Protein AF-0000000070390880 (afdb_homodimer)

Radius of gyration: 19.27 Å; Cα contacts (8 Å, |Δi|>4): 563; chains: 2; bounding box: 28×61×40 Å

Organism: Crassostrea virginica (NCBI:txid6565)

Solvent-accessible surface area (backbone atoms only — not comparable to full-atom values): 12686 Å² total; per-residue (Å²): 96,80,41,34,35,29,48,41,47,65,62,32,29,49,70,56,41,42,51,53,22,39,70,70,34,95,65,23,30,45,30,74,65,67,40,71,67,54,42,55,36,49,35,37,44,30,55,65,58,43,41,88,75,21,48,28,45,38,34,35,35,26,86,78,73,76,74,56,68,34,32,69,85,78,64,42,74,61,87,43,79,55,58,30,91,80,39,71,58,55,86,81,31,40,23,29,32,30,18,48,75,54,77,49,24,30,40,48,34,47,48,78,47,65,34,15,39,38,26,30,24,70,114,96,80,41,33,36,29,49,40,48,65,62,32,28,48,69,55,42,41,50,52,23,38,70,70,34,94,65,23,30,46,30,76,66,68,40,71,68,54,42,55,36,51,34,40,41,28,58,70,57,39,44,88,72,20,45,27,47,39,32,34,36,29,86,78,74,76,74,56,69,34,32,70,84,79,62,42,72,60,87,43,81,54,58,30,92,78,38,70,59,54,86,81,30,40,24,30,30,31,17,51,75,54,77,50,25,30,39,47,34,48,46,78,47,66,33,15,40,39,26,31,24,68,114

Nearest PDB structures (foldseek):
  1jzn-assembly2_A  TM=9.089E-01  e=4.021E-10  Crotalus atrox
  5f2q-assembly1_B  TM=8.791E-01  e=3.542E-10  Bothrops jararacussu
  2zib-assembly1_A  TM=9.249E-01  e=1.152E-08  Brachyopsis segaliensis
  5xtw-assembly4_D  TM=8.835E-01  e=5.059E-09  Homo sapiens
  5xtw-assembly6_F  TM=8.650E-01  e=6.117E-09  Homo sapiens

Secondary structure (DSSP, 8-state):
--EEEEEEEEEE-HHHHHHHHHHH-TTEEE----SHHHHHHHHHHHHHHS-SS-EEEEEEE-TTSSS--EETTT----S---BPTT----SS--EEEEEGGGTT-EEEE-TTS-EEEEEEEE-/--EEEEEEEEEE-HHHHHHHHHHH-TTEEE----SHHHHHHHHHHHHHHS-SS-EEEEEEE-TTSSS--EETTT----S---BPTT----SS--EEEEEGGGTT-EEEE-TTS-EEEEEEEE-

Foldseek 3Di:
DQKDKDWDLWWAFLVVQQVVQCVVDVQKGFAADQDPVSLVVQAVVQPPPNDPQSKEFHQWFDPPQPQDIARDRVRDPRPDAFADPCPPVDDQQTTWMFGVNRVSGIYGHHRRGIGITMMMGGD/DQKDKDWDLWWAFLVVQQVVQCVVDVQKGFAADQDPVSLVVQAVVQPVRNDPQSKEFHQWFDPPQPQDIARDPVRDPRPDAFAQPCPPVDDQQTTWMFGVNRVSGIYGHHRRGIGITMMMGGD

Sequence (246 aa):
MDHWYKVDPTPRTFADSRLLCSNQSPTSHVIEVQSQAENDWLMALTATHCGAPNEYWLNGFDTDDSGSFTWIDSQNLTTYINWFTAEPSFPAEQCVAASTGYSGLWNDIPCTEQRPVVCERNTMDHWYKVDPTPRTFADSRLLCSNQSPTSHVIEVQSQAENDWLMALTATHCGAPNEYWLNGFDTDDSGSFTWIDSQNLTTYINWFTAEPSFPAEQCVAASTGYSGLWNDIPCTEQRPVVCERNT

Structure (mmCIF, N/CA/C/O backbone):
data_AF-0000000070390880-model_v1
#
loop_
_entity.id
_entity.type
_entity.pdbx_description
1 polymer Lectin-like
#
loop_
_atom_site.group_PDB
_atom_site.id
_atom_site.type_symbol
_atom_site.label_atom_id
_atom_site.label_alt_id
_atom_site.label_comp_id
_atom_site.label_asym_id
_atom_site.label_entity_id
_atom_site.label_seq_id
_atom_site.pdbx_PDB_ins_code
_atom_site.Cartn_x
_atom_site.Cartn_y
_atom_site.Cartn_z
_atom_site.occupancy
_atom_site.B_iso_or_equiv
_atom_site.auth_seq_id
_atom_site.auth_comp_id
_atom_site.auth_asym_id
_atom_site.auth_atom_id
_atom_site.pdbx_PDB_model_num
ATOM 1 N N . MET A 1 1 ? -7.848 2.441 -5.621 1 62.75 1 MET A N 1
ATOM 2 C CA . MET A 1 1 ? -7.051 3.629 -5.324 1 62.75 1 MET A CA 1
ATOM 3 C C . MET A 1 1 ? -6.129 3.975 -6.484 1 62.75 1 MET A C 1
ATOM 5 O O . MET A 1 1 ? -5.523 3.086 -7.09 1 62.75 1 MET A O 1
ATOM 9 N N . ASP A 1 2 ? -6.211 5.172 -6.965 1 77.31 2 ASP A N 1
ATOM 10 C CA . ASP A 1 2 ? -5.566 5.578 -8.203 1 77.31 2 ASP A CA 1
ATOM 11 C C . ASP A 1 2 ? -4.152 6.094 -7.945 1 77.31 2 ASP A C 1
ATOM 13 O O . ASP A 1 2 ? -3.613 6.871 -8.734 1 77.31 2 ASP A O 1
ATOM 17 N N . HIS A 1 3 ? -3.559 5.711 -6.82 1 87.69 3 HIS A N 1
ATOM 18 C CA . HIS A 1 3 ? -2.221 6.199 -6.504 1 87.69 3 HIS A CA 1
ATOM 19 C C . HIS A 1 3 ? -1.264 5.047 -6.223 1 87.69 3 HIS A C 1
ATOM 21 O O . HIS A 1 3 ? -1.698 3.938 -5.902 1 87.69 3 HIS A O 1
ATOM 27 N N . TRP A 1 4 ? 0.031 5.301 -6.465 1 91.19 4 TRP A N 1
ATOM 28 C CA . TRP A 1 4 ? 1.106 4.461 -5.949 1 91.19 4 TRP A CA 1
ATOM 29 C C . TRP A 1 4 ? 1.54 4.922 -4.562 1 91.19 4 TRP A C 1
ATOM 31 O O . TRP A 1 4 ? 1.646 6.121 -4.305 1 91.19 4 TRP A O 1
ATOM 41 N N . TYR A 1 5 ? 1.876 3.938 -3.691 1 90.69 5 TYR A N 1
ATOM 42 C CA . TYR A 1 5 ? 2.309 4.246 -2.334 1 90.69 5 TYR A CA 1
ATOM 43 C C . TYR A 1 5 ? 3.607 3.521 -1.999 1 90.69 5 TYR A C 1
ATOM 45 O O . TYR A 1 5 ? 3.852 2.414 -2.482 1 90.69 5 TYR A O 1
ATOM 53 N N . LYS A 1 6 ? 4.414 4.148 -1.223 1 91.44 6 LYS A N 1
ATOM 54 C CA . LYS A 1 6 ? 5.648 3.578 -0.693 1 91.44 6 LYS A CA 1
ATOM 55 C C . LYS A 1 6 ? 5.812 3.9 0.79 1 91.44 6 LYS A C 1
ATOM 57 O O . LYS A 1 6 ? 5.66 5.051 1.201 1 91.44 6 LYS A O 1
ATOM 62 N N . VAL A 1 7 ? 6.035 2.805 1.566 1 89.56 7 VAL A N 1
ATOM 63 C CA . VAL A 1 7 ? 6.223 3 3 1 89.56 7 VAL A CA 1
ATOM 64 C C . VAL A 1 7 ? 7.711 3.119 3.314 1 89.56 7 VAL A C 1
ATOM 66 O O . VAL A 1 7 ? 8.516 2.307 2.854 1 89.56 7 VAL A O 1
ATOM 69 N N . ASP A 1 8 ? 8.094 4.152 3.98 1 91.06 8 ASP A N 1
ATOM 70 C CA . ASP A 1 8 ? 9.422 4.289 4.582 1 91.06 8 ASP A CA 1
ATOM 71 C C . ASP A 1 8 ? 9.336 4.277 6.105 1 91.06 8 ASP A C 1
ATOM 73 O O . ASP A 1 8 ? 8.922 5.266 6.719 1 91.06 8 ASP A O 1
ATOM 77 N N . PRO A 1 9 ? 9.734 3.154 6.688 1 88.88 9 PRO A N 1
ATOM 78 C CA . PRO A 1 9 ? 9.523 3.004 8.133 1 88.88 9 PRO A CA 1
ATOM 79 C C . PRO A 1 9 ? 10.555 3.762 8.961 1 88.88 9 PRO A C 1
ATOM 81 O O . PRO A 1 9 ? 10.43 3.842 10.188 1 88.88 9 PRO A O 1
ATOM 84 N N . THR A 1 10 ? 11.562 4.348 8.383 1 91.12 10 THR A N 1
ATOM 85 C CA . THR A 1 10 ? 12.609 5.059 9.109 1 91.12 10 THR A CA 1
ATOM 86 C C . THR A 1 10 ? 12.094 6.41 9.609 1 91.12 10 THR A C 1
ATOM 88 O O . THR A 1 10 ? 11.688 7.254 8.805 1 91.12 10 THR A O 1
ATOM 91 N N . PRO A 1 11 ? 12.109 6.621 10.898 1 93.44 11 PRO A N 1
ATOM 92 C CA . PRO A 1 11 ? 11.648 7.914 11.406 1 93.44 11 PRO A CA 1
ATOM 93 C C . PRO A 1 11 ? 12.531 9.078 10.961 1 93.44 11 PRO A C 1
ATOM 95 O O . PRO A 1 11 ? 13.766 8.977 11.023 1 93.44 11 PRO A O 1
ATOM 98 N N . ARG A 1 12 ? 11.891 10.172 10.43 1 96.06 12 ARG A N 1
ATOM 99 C CA . ARG A 1 12 ? 12.547 11.406 10 1 96.06 12 ARG A CA 1
ATOM 100 C C . ARG A 1 12 ? 11.703 12.625 10.352 1 96.06 12 ARG A C 1
ATOM 102 O O . ARG A 1 12 ? 10.531 12.492 10.719 1 96.06 12 ARG A O 1
ATOM 109 N N . THR A 1 13 ? 12.375 13.805 10.375 1 98.12 13 THR A N 1
ATOM 110 C CA . THR A 1 13 ? 11.617 15.039 10.523 1 98.12 13 THR A CA 1
ATOM 111 C C . THR A 1 13 ? 10.648 15.227 9.352 1 98.12 13 THR A C 1
ATOM 113 O O . THR A 1 13 ? 10.773 14.555 8.328 1 98.12 13 THR A O 1
ATOM 116 N N . PHE A 1 14 ? 9.711 16.125 9.57 1 97.81 14 PHE A N 1
ATOM 117 C CA . PHE A 1 14 ? 8.766 16.406 8.492 1 97.81 14 PHE A CA 1
ATOM 118 C C . PHE A 1 14 ? 9.492 16.875 7.242 1 97.81 14 PHE A C 1
ATOM 120 O O . PHE A 1 14 ? 9.234 16.391 6.145 1 97.81 14 PHE A O 1
ATOM 127 N N . ALA A 1 15 ? 10.398 17.859 7.418 1 97.75 15 ALA A N 1
ATOM 128 C CA . ALA A 1 15 ? 11.141 18.422 6.289 1 97.75 15 ALA A CA 1
ATOM 129 C C . ALA A 1 15 ? 11.93 17.328 5.57 1 97.75 15 ALA A C 1
ATOM 131 O O . ALA A 1 15 ? 11.93 17.266 4.336 1 97.75 15 ALA A O 1
ATOM 132 N N . ASP A 1 16 ? 12.578 16.453 6.293 1 98.31 16 ASP A N 1
ATOM 133 C CA . ASP A 1 16 ? 13.352 15.359 5.699 1 98.31 16 ASP A CA 1
ATOM 134 C C . ASP A 1 16 ? 12.438 14.367 4.992 1 98.31 16 ASP A C 1
ATOM 136 O O . ASP A 1 16 ? 12.82 13.789 3.971 1 98.31 16 ASP A O 1
ATOM 140 N N . SER A 1 17 ? 11.281 14.117 5.566 1 97.31 17 SER A N 1
ATOM 141 C CA . SER A 1 17 ? 10.328 13.203 4.945 1 97.31 17 SER A CA 1
ATOM 142 C C . SER A 1 17 ? 9.797 13.766 3.631 1 97.31 17 SER A C 1
ATOM 144 O O . SER A 1 17 ? 9.609 13.023 2.664 1 97.31 17 SER A O 1
ATOM 146 N N . ARG A 1 18 ? 9.57 15.094 3.643 1 97.31 18 ARG A N 1
ATOM 147 C CA . ARG A 1 18 ? 9.148 15.727 2.396 1 97.31 18 ARG A CA 1
ATOM 148 C C . ARG A 1 18 ? 10.219 15.57 1.318 1 97.31 18 ARG A C 1
ATOM 150 O O . ARG A 1 18 ? 9.906 15.266 0.166 1 97.31 18 ARG A O 1
ATOM 157 N N . LEU A 1 19 ? 11.414 15.781 1.711 1 97.38 19 LEU A N 1
ATOM 158 C CA . LEU A 1 19 ? 12.523 15.633 0.771 1 97.38 19 LEU A CA 1
ATOM 159 C C . LEU A 1 19 ? 12.648 14.188 0.298 1 97.38 19 LEU A C 1
ATOM 161 O O . LEU A 1 19 ? 12.852 13.938 -0.892 1 97.38 19 LEU A O 1
ATOM 165 N N . LEU A 1 20 ? 12.555 13.266 1.178 1 96.69 20 LEU A N 1
ATOM 166 C CA . LEU A 1 20 ? 12.641 11.852 0.841 1 96.69 20 LEU A CA 1
ATOM 167 C C . LEU A 1 20 ? 11.602 11.477 -0.209 1 96.69 20 LEU A C 1
ATOM 169 O O . LEU A 1 20 ? 11.93 10.852 -1.223 1 96.69 20 LEU A O 1
ATOM 173 N N . CYS A 1 21 ? 10.32 11.805 0.035 1 96.44 21 CYS A N 1
ATOM 174 C CA . CYS A 1 21 ? 9.258 11.445 -0.896 1 96.44 21 CYS A CA 1
ATOM 175 C C . CYS A 1 21 ? 9.461 12.125 -2.242 1 96.44 21 CYS A C 1
ATOM 177 O O . CYS A 1 21 ? 9.32 11.492 -3.291 1 96.44 21 CYS A O 1
ATOM 179 N N . SER A 1 22 ? 9.859 13.406 -2.203 1 95.19 22 SER A N 1
ATOM 180 C CA . SER 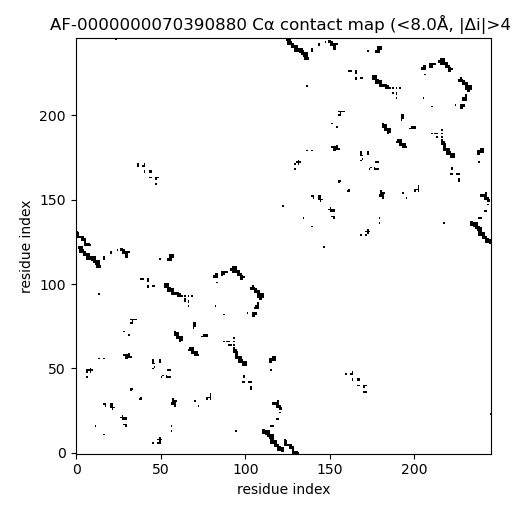A 1 22 ? 10.023 14.141 -3.451 1 95.19 22 SER A CA 1
ATOM 181 C C . SER A 1 22 ? 11.188 13.586 -4.266 1 95.19 22 SER A C 1
ATOM 183 O O . SER A 1 22 ? 11.211 13.711 -5.492 1 95.19 22 SER A O 1
ATOM 185 N N . ASN A 1 23 ? 12.172 12.953 -3.617 1 95 23 ASN A N 1
ATOM 186 C CA . ASN A 1 23 ? 13.344 12.391 -4.293 1 95 23 ASN A CA 1
ATOM 187 C C . ASN A 1 23 ? 13.023 11.055 -4.945 1 95 23 ASN A C 1
ATOM 189 O O . ASN A 1 23 ? 13.797 10.562 -5.77 1 95 23 ASN A O 1
ATOM 193 N N . GLN A 1 24 ? 11.93 10.43 -4.559 1 91.62 24 GLN A N 1
ATOM 194 C CA . GLN A 1 24 ? 11.57 9.141 -5.129 1 91.62 24 GLN A CA 1
ATOM 195 C C . GLN A 1 24 ? 11.039 9.297 -6.551 1 91.62 24 GLN A C 1
ATOM 197 O O . GLN A 1 24 ? 11.227 8.406 -7.387 1 91.62 24 GLN A O 1
ATOM 202 N N . SER A 1 25 ? 10.289 10.312 -6.836 1 86.75 25 SER A N 1
ATOM 203 C CA . SER A 1 25 ? 9.672 10.656 -8.109 1 86.75 25 SER A CA 1
ATOM 204 C C . SER A 1 25 ? 9.227 12.109 -8.141 1 86.75 25 SER A C 1
ATOM 206 O O . SER A 1 25 ? 8.812 12.656 -7.113 1 86.75 25 SER A O 1
ATOM 208 N N . PRO A 1 26 ? 9.289 12.742 -9.305 1 88.12 26 PRO A N 1
ATOM 209 C CA . PRO A 1 26 ? 8.883 14.148 -9.383 1 88.12 26 PRO A CA 1
ATOM 210 C C . PRO A 1 26 ? 7.434 14.367 -8.953 1 88.12 26 PRO A C 1
ATOM 212 O O . PRO A 1 26 ? 7.051 15.492 -8.617 1 88.12 26 PRO A O 1
ATOM 215 N N . THR A 1 27 ? 6.652 13.312 -8.953 1 90.75 27 THR A N 1
ATOM 216 C CA . THR A 1 27 ? 5.238 13.484 -8.633 1 90.75 27 THR A CA 1
ATOM 217 C C . THR A 1 27 ? 4.922 12.906 -7.254 1 90.75 27 THR A C 1
ATOM 219 O O . THR A 1 27 ? 3.752 12.812 -6.871 1 90.75 27 THR A O 1
ATOM 222 N N . SER A 1 28 ? 5.957 12.5 -6.594 1 94.75 28 SER A N 1
ATOM 223 C CA . SER A 1 28 ? 5.703 11.867 -5.305 1 94.75 28 SER A CA 1
ATOM 224 C C . SER A 1 28 ? 5.816 12.875 -4.164 1 94.75 28 SER A C 1
ATOM 226 O O . SER A 1 28 ? 6.625 13.797 -4.227 1 94.75 28 SER A O 1
ATOM 228 N N . HIS A 1 29 ? 5.043 12.742 -3.16 1 96.44 29 HIS A N 1
ATOM 229 C CA . HIS A 1 29 ? 5.008 13.578 -1.968 1 96.44 29 HIS A CA 1
ATOM 230 C C . HIS A 1 29 ? 4.5 12.797 -0.76 1 96.44 29 HIS A C 1
ATOM 232 O O . HIS A 1 29 ? 4.059 11.656 -0.894 1 96.44 29 HIS A O 1
ATOM 238 N N . VAL A 1 30 ? 4.676 13.391 0.397 1 96.56 30 VAL A N 1
ATOM 239 C CA . VAL A 1 30 ? 4.105 12.812 1.608 1 96.56 30 VAL A CA 1
ATOM 240 C C . VAL A 1 30 ? 2.598 12.656 1.447 1 96.56 30 VAL A C 1
ATOM 242 O O . VAL A 1 30 ? 1.929 13.539 0.907 1 96.56 30 VAL A O 1
ATOM 245 N N . ILE A 1 31 ? 2.031 11.609 1.961 1 93.81 31 ILE A N 1
ATOM 246 C CA . ILE A 1 31 ? 0.661 11.188 1.704 1 93.81 31 ILE A CA 1
ATOM 247 C C . ILE A 1 31 ? -0.314 12.211 2.277 1 93.81 31 ILE A C 1
ATOM 249 O O . ILE A 1 31 ? -0.067 12.781 3.344 1 93.81 31 ILE A O 1
ATOM 253 N N . GLU A 1 32 ? -1.366 12.43 1.562 1 92.94 32 GLU A N 1
ATOM 254 C CA . GLU A 1 32 ? -2.535 13.203 1.982 1 92.94 32 GLU A CA 1
ATOM 255 C C . GLU A 1 32 ? -3.77 12.312 2.092 1 92.94 32 GLU A C 1
ATOM 257 O O . GLU A 1 32 ? -3.98 11.43 1.259 1 92.94 32 GLU A O 1
ATOM 262 N N . VAL A 1 33 ? -4.496 12.523 3.133 1 90 33 VAL A N 1
ATOM 263 C CA . VAL A 1 33 ? -5.672 11.688 3.355 1 90 33 VAL A CA 1
ATOM 264 C C . VAL A 1 33 ? -6.938 12.469 2.994 1 90 33 VAL A C 1
ATOM 266 O O . VAL A 1 33 ? -7.219 13.516 3.582 1 90 33 VAL A O 1
ATOM 269 N N . GLN A 1 34 ? -7.715 11.844 2.027 1 86.06 34 GLN A N 1
ATOM 270 C CA . GLN A 1 34 ? -8.844 12.617 1.509 1 86.06 34 GLN A CA 1
ATOM 271 C C . GLN A 1 34 ? -10.156 11.883 1.734 1 86.06 34 GLN A C 1
ATOM 273 O O . GLN A 1 34 ? -11.211 12.344 1.297 1 86.06 34 GLN A O 1
ATOM 278 N N . SER A 1 35 ? -10.117 10.719 2.371 1 85.06 35 SER A N 1
ATOM 279 C CA . SER A 1 35 ? -11.336 9.961 2.635 1 85.06 35 SER A CA 1
ATOM 280 C C . SER A 1 35 ? -11.148 8.984 3.795 1 85.06 35 SER A C 1
ATOM 282 O O . SER A 1 35 ? -10.016 8.656 4.148 1 85.06 35 SER A O 1
ATOM 284 N N . GLN A 1 36 ? -12.281 8.562 4.344 1 86.31 36 GLN A N 1
ATOM 285 C CA . GLN A 1 36 ? -12.258 7.562 5.406 1 86.31 36 GLN A CA 1
ATOM 286 C C . GLN A 1 36 ? -11.648 6.254 4.91 1 86.31 36 GLN A C 1
ATOM 288 O O . GLN A 1 36 ? -10.906 5.594 5.641 1 86.31 36 GLN A O 1
ATOM 293 N N . ALA A 1 37 ? -11.977 5.902 3.744 1 79.5 37 ALA A N 1
ATOM 294 C CA . ALA A 1 37 ? -11.453 4.664 3.174 1 79.5 37 ALA A CA 1
ATOM 295 C C . ALA A 1 37 ? -9.93 4.711 3.086 1 79.5 37 ALA A C 1
ATOM 297 O O . ALA A 1 37 ? -9.25 3.742 3.439 1 79.5 37 ALA A O 1
ATOM 298 N N . GLU A 1 38 ? -9.406 5.797 2.602 1 82.88 38 GLU A N 1
ATOM 299 C CA . GLU A 1 38 ? -7.957 5.973 2.523 1 82.88 38 GLU A CA 1
ATOM 300 C C . GLU A 1 38 ? -7.324 5.945 3.912 1 82.88 38 GLU A C 1
ATOM 302 O O . GLU A 1 38 ? -6.266 5.344 4.102 1 82.88 38 GLU A O 1
ATOM 307 N N . ASN A 1 39 ? -7.961 6.617 4.828 1 87.19 39 ASN A N 1
ATOM 308 C CA . ASN A 1 39 ? -7.48 6.609 6.207 1 87.19 39 ASN A CA 1
ATOM 309 C C . ASN A 1 39 ? -7.383 5.191 6.758 1 87.19 39 ASN A C 1
ATOM 311 O O . ASN A 1 39 ? -6.367 4.816 7.344 1 87.19 39 ASN A O 1
ATOM 315 N N . ASP A 1 40 ? -8.414 4.453 6.613 1 80.25 40 ASP A N 1
ATOM 316 C CA . ASP A 1 40 ? -8.453 3.078 7.102 1 80.25 40 ASP A CA 1
ATOM 317 C C . ASP A 1 40 ? -7.352 2.238 6.453 1 80.25 40 ASP A C 1
ATOM 319 O O . ASP A 1 40 ? -6.711 1.423 7.121 1 80.25 40 ASP A O 1
ATOM 323 N N . TRP A 1 41 ? -7.188 2.486 5.27 1 78.56 41 TRP A N 1
ATOM 324 C CA . TRP A 1 41 ? -6.148 1.769 4.535 1 78.56 41 TRP A CA 1
ATOM 325 C C . TRP A 1 41 ? -4.766 2.113 5.074 1 78.56 41 TRP A C 1
ATOM 327 O O . TRP A 1 41 ? -3.938 1.226 5.297 1 78.56 41 TRP A O 1
ATOM 337 N N . LEU A 1 42 ? -4.496 3.334 5.266 1 83.75 42 LEU A N 1
ATOM 338 C CA . LEU A 1 42 ? -3.213 3.799 5.785 1 83.75 42 LEU A CA 1
ATOM 339 C C . LEU A 1 42 ? -2.947 3.219 7.172 1 83.75 42 LEU A C 1
ATOM 341 O O . LEU A 1 42 ? -1.813 2.854 7.488 1 83.75 42 LEU A O 1
ATOM 345 N N . MET A 1 43 ? -3.941 3.131 7.941 1 82.88 43 MET A N 1
ATOM 346 C CA . MET A 1 43 ? -3.773 2.551 9.273 1 82.88 43 MET A CA 1
ATOM 347 C C . MET A 1 43 ? -3.328 1.095 9.18 1 82.88 43 MET A C 1
ATOM 349 O O . MET A 1 43 ? -2.445 0.664 9.922 1 82.88 43 MET A O 1
ATOM 353 N N . ALA A 1 44 ? -3.943 0.419 8.336 1 76.56 44 ALA A N 1
ATOM 354 C CA . ALA A 1 44 ? -3.566 -0.981 8.164 1 76.56 44 ALA A CA 1
ATOM 355 C C . ALA A 1 44 ? -2.135 -1.102 7.648 1 76.56 44 ALA A C 1
ATOM 357 O O . ALA A 1 44 ? -1.359 -1.925 8.141 1 76.56 44 ALA A O 1
ATOM 358 N N . LEU A 1 45 ? -1.833 -0.322 6.707 1 77.88 45 LEU A N 1
ATOM 359 C CA . LEU A 1 45 ? -0.507 -0.319 6.098 1 77.88 45 LEU A CA 1
ATOM 360 C C . LEU A 1 45 ? 0.565 0.006 7.133 1 77.88 45 LEU A C 1
ATOM 362 O O . LEU A 1 45 ? 1.576 -0.694 7.227 1 77.88 45 LEU A O 1
ATOM 366 N N . THR A 1 46 ? 0.364 0.999 7.926 1 79.81 46 THR A N 1
ATOM 367 C CA . THR A 1 46 ? 1.39 1.504 8.828 1 79.81 46 THR A CA 1
ATOM 368 C C . THR A 1 46 ? 1.455 0.658 10.102 1 79.81 46 THR A C 1
ATOM 370 O O . THR A 1 46 ? 2.479 0.635 10.781 1 79.81 46 THR A O 1
ATOM 373 N N . ALA A 1 47 ? 0.388 0.021 10.492 1 75.06 47 ALA A N 1
ATOM 374 C CA . ALA A 1 47 ? 0.383 -0.866 11.656 1 75.06 47 ALA A CA 1
ATOM 375 C C . ALA A 1 47 ? 1.4 -1.991 11.492 1 75.06 47 ALA A C 1
ATOM 377 O O . ALA A 1 47 ? 2.014 -2.43 12.461 1 75.06 47 ALA A O 1
ATOM 378 N N . THR A 1 48 ? 1.616 -2.391 10.352 1 68.56 48 THR A N 1
ATOM 379 C CA . THR A 1 48 ? 2.451 -3.559 10.094 1 68.56 48 THR A CA 1
ATOM 380 C C . THR A 1 48 ? 3.877 -3.139 9.742 1 68.56 48 THR A C 1
ATOM 382 O O . THR A 1 48 ? 4.836 -3.842 10.07 1 68.56 48 THR A O 1
ATOM 385 N N . HIS A 1 49 ? 3.992 -1.96 9.164 1 65.81 49 HIS A N 1
ATOM 386 C CA . HIS A 1 49 ? 5.285 -1.675 8.555 1 65.81 49 HIS A CA 1
ATOM 387 C C . HIS A 1 49 ? 6.031 -0.587 9.32 1 65.81 49 HIS A C 1
ATOM 389 O O . HIS A 1 49 ? 7.238 -0.415 9.148 1 65.81 49 HIS A O 1
ATOM 395 N N . CYS A 1 50 ? 5.355 0.218 10.047 1 64.81 50 CYS A N 1
ATOM 396 C CA . CYS A 1 50 ? 6.035 1.314 10.734 1 64.81 50 CYS A CA 1
ATOM 397 C C . CYS A 1 50 ? 6.199 1.012 12.219 1 64.81 50 CYS A C 1
ATOM 399 O O . CYS A 1 50 ? 6.766 1.815 12.961 1 64.81 50 CYS A O 1
ATOM 401 N N . GLY A 1 51 ? 5.984 -0.253 12.633 1 61.41 51 GLY A N 1
ATOM 402 C CA . GLY A 1 51 ? 6.172 -0.583 14.031 1 61.41 51 GLY A CA 1
ATOM 403 C C . GLY A 1 51 ? 5.223 0.158 14.953 1 61.41 51 GLY A C 1
ATOM 404 O O . GLY A 1 51 ? 4.418 0.974 14.5 1 61.41 51 GLY A O 1
ATOM 405 N N . ALA A 1 52 ? 4.957 -0.179 16.297 1 57.84 52 ALA A N 1
ATOM 406 C CA . ALA A 1 52 ? 4.242 0.496 17.375 1 57.84 52 ALA A CA 1
ATOM 407 C C . ALA A 1 52 ? 4.965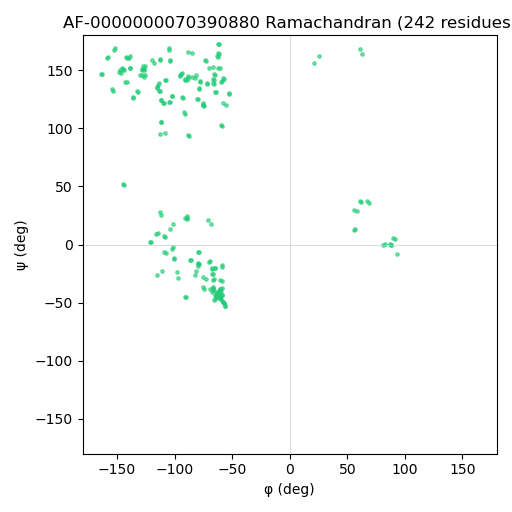 1.771 17.812 1 57.84 52 ALA A C 1
ATOM 409 O O . ALA A 1 52 ? 6.195 1.8 17.875 1 57.84 52 ALA A O 1
ATOM 410 N N . PRO A 1 53 ? 4.203 3.133 18.516 1 58.72 53 PRO A N 1
ATOM 411 C CA . PRO A 1 53 ? 2.75 3.318 18.438 1 58.72 53 PRO A CA 1
ATOM 412 C C . PRO A 1 53 ? 2.277 3.68 17.031 1 58.72 53 PRO A C 1
ATOM 414 O O . PRO A 1 53 ? 1.18 4.219 16.875 1 58.72 53 PRO A O 1
ATOM 417 N N . ASN A 1 54 ? 2.898 3.469 15.867 1 73.12 54 ASN A N 1
ATOM 418 C CA . ASN A 1 54 ? 2.592 3.387 14.445 1 73.12 54 ASN A CA 1
ATOM 419 C C . ASN A 1 54 ? 2.156 4.738 13.891 1 73.12 54 ASN A C 1
ATOM 421 O O . ASN A 1 54 ? 1.14 4.832 13.195 1 73.12 54 ASN A O 1
ATOM 425 N N . GLU A 1 55 ? 2.838 5.824 14.422 1 88.38 55 GLU A N 1
ATOM 426 C CA . GLU A 1 55 ? 2.58 7.176 13.93 1 88.38 55 GLU A CA 1
ATOM 427 C C . GLU A 1 55 ? 3.35 7.445 12.641 1 88.38 55 GLU A C 1
ATOM 429 O O . GLU A 1 55 ? 4.461 6.941 12.453 1 88.38 55 GLU A O 1
ATOM 434 N N . TYR A 1 56 ? 2.688 8.242 11.789 1 93.62 56 TYR A N 1
ATOM 435 C CA . TYR A 1 56 ? 3.312 8.602 10.523 1 93.62 56 TYR A CA 1
ATOM 436 C C . TYR A 1 56 ? 2.906 10 10.086 1 93.62 56 TYR A C 1
ATOM 438 O O . TYR A 1 56 ? 1.824 10.477 10.438 1 93.62 56 TYR A O 1
ATOM 446 N N . TRP A 1 57 ? 3.801 10.617 9.391 1 96 57 TRP A N 1
ATOM 447 C CA . TRP A 1 57 ? 3.543 11.961 8.898 1 96 57 TRP A CA 1
ATOM 448 C C . TRP A 1 57 ? 2.418 11.969 7.871 1 96 57 TRP A C 1
ATOM 450 O O . TRP A 1 57 ? 2.336 11.07 7.027 1 96 57 TRP A O 1
ATOM 460 N N 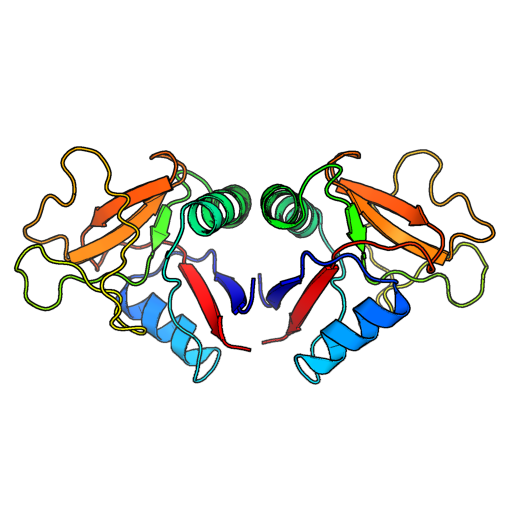. LEU A 1 58 ? 1.594 12.906 7.953 1 95.5 58 LEU A N 1
ATOM 461 C CA . LEU A 1 58 ? 0.751 13.328 6.84 1 95.5 58 LEU A CA 1
ATOM 462 C C . LEU A 1 58 ? 1.254 14.633 6.242 1 95.5 58 LEU A C 1
ATOM 464 O O . LEU A 1 58 ? 2.023 15.359 6.879 1 95.5 58 LEU A O 1
ATOM 468 N N . ASN A 1 59 ? 0.732 14.984 5.125 1 96.19 59 ASN A N 1
ATOM 469 C CA . ASN A 1 59 ? 1.279 16.109 4.387 1 96.19 59 ASN A CA 1
ATOM 470 C C . ASN A 1 59 ? 0.589 17.422 4.777 1 96.19 59 ASN A C 1
ATOM 472 O O . ASN A 1 59 ? 0.531 18.359 3.98 1 96.19 59 ASN A O 1
ATOM 476 N N . GLY A 1 60 ? 0.018 17.484 5.891 1 93.38 60 GLY A N 1
ATOM 477 C CA . GLY A 1 60 ? -0.61 18.703 6.383 1 93.38 60 GLY A CA 1
ATOM 478 C C . GLY A 1 60 ? 0.359 19.641 7.086 1 93.38 60 GLY A C 1
ATOM 479 O O . GLY A 1 60 ? 1.243 19.188 7.816 1 93.38 60 GLY A O 1
ATOM 480 N N . PHE A 1 61 ? 0.103 20.906 6.875 1 92.75 61 PHE A N 1
ATOM 481 C CA . PHE A 1 61 ? 1.019 21.906 7.41 1 92.75 61 PHE A CA 1
ATOM 482 C C . PHE A 1 61 ? 0.297 23.234 7.652 1 92.75 61 PHE A C 1
ATOM 484 O O . PHE A 1 61 ? -0.505 23.672 6.824 1 92.75 61 PHE A O 1
ATOM 491 N N . ASP A 1 62 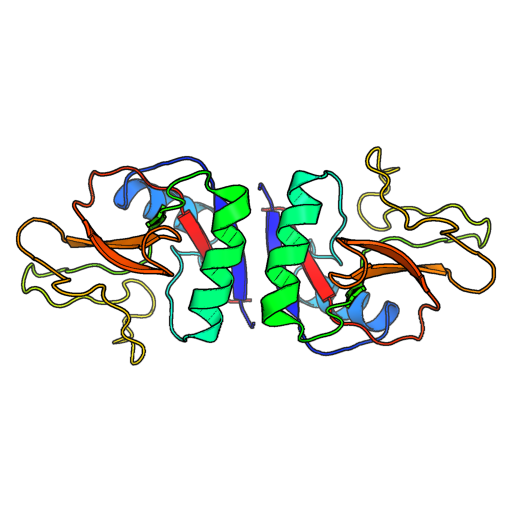? 0.52 23.766 8.797 1 90.75 62 ASP A N 1
ATOM 492 C CA . ASP A 1 62 ? 0.041 25.109 9.117 1 90.75 62 ASP A CA 1
ATOM 493 C C . ASP A 1 62 ? 1.058 26.172 8.695 1 90.75 62 ASP A C 1
ATOM 495 O O . ASP A 1 62 ? 1.922 26.562 9.484 1 90.75 62 ASP A O 1
ATOM 499 N N . THR A 1 63 ? 0.924 26.703 7.52 1 84.19 63 THR A N 1
ATOM 500 C CA . THR A 1 63 ? 1.943 27.516 6.855 1 84.19 63 THR A CA 1
ATOM 501 C C . THR A 1 63 ? 2.061 28.891 7.508 1 84.19 63 THR A C 1
ATOM 503 O O . THR A 1 63 ? 3.141 29.469 7.535 1 84.19 63 THR A O 1
ATOM 506 N N . ASP A 1 64 ? 1.027 29.359 8.031 1 85.5 64 ASP A N 1
ATOM 507 C CA . ASP A 1 64 ? 1.038 30.734 8.508 1 85.5 64 ASP A CA 1
ATOM 508 C C . ASP A 1 64 ? 0.878 30.797 10.031 1 85.5 64 ASP A C 1
ATOM 510 O O . ASP A 1 64 ? 0.589 31.844 10.594 1 85.5 64 ASP A O 1
ATOM 514 N N . ASP A 1 65 ? 0.956 29.703 10.633 1 85.56 65 ASP A N 1
ATOM 515 C CA . ASP A 1 65 ? 0.874 29.594 12.086 1 85.56 65 ASP A CA 1
ATOM 516 C C . ASP A 1 65 ? -0.466 30.109 12.602 1 85.56 65 ASP A C 1
ATOM 518 O O . ASP A 1 65 ? -0.524 30.75 13.648 1 85.56 65 ASP A O 1
ATOM 522 N N . SER A 1 66 ? -1.554 29.891 11.914 1 86.19 66 SER A N 1
ATOM 523 C CA . SER A 1 66 ? -2.877 30.375 12.281 1 86.19 66 SER A CA 1
ATOM 524 C C . SER A 1 66 ? -3.711 29.281 12.945 1 86.19 66 SER A C 1
ATOM 526 O O . SER A 1 66 ? -4.766 29.562 13.516 1 86.19 66 SER A O 1
ATOM 528 N N . GLY A 1 67 ? -3.258 28.094 12.867 1 84.94 67 GLY A N 1
ATOM 529 C CA . GLY A 1 67 ? -4.062 26.953 13.305 1 84.94 67 GLY A CA 1
ATOM 530 C C . GLY A 1 67 ? -4.895 26.359 12.188 1 84.94 67 GLY A C 1
ATOM 531 O O . GLY A 1 67 ? -5.625 25.391 12.398 1 84.94 67 GLY A O 1
ATOM 532 N N . SER A 1 68 ? -4.695 26.875 11.016 1 86.56 68 SER A N 1
ATOM 533 C CA . SER A 1 68 ? -5.34 26.312 9.836 1 86.56 68 SER A CA 1
ATOM 534 C C . SER A 1 68 ? -4.363 25.469 9.023 1 86.56 68 SER A C 1
ATOM 536 O O . SER A 1 68 ? -3.266 25.922 8.695 1 86.56 68 SER A O 1
ATOM 538 N N . PHE A 1 69 ? -4.781 24.297 8.758 1 90.06 69 PHE A N 1
ATOM 539 C CA . PHE A 1 69 ? -3.895 23.344 8.109 1 90.06 69 PHE A CA 1
ATOM 540 C C . PHE A 1 69 ? -4.312 23.109 6.656 1 90.06 69 PHE A C 1
ATOM 542 O O . PHE A 1 69 ? -5.504 23.062 6.348 1 90.06 69 PHE A O 1
ATOM 549 N N . THR A 1 70 ? -3.273 22.984 5.828 1 88.5 70 THR A N 1
ATOM 550 C CA . THR A 1 70 ? -3.49 22.688 4.418 1 88.5 70 THR A CA 1
ATOM 551 C C . THR A 1 70 ? -2.646 21.5 3.98 1 88.5 70 THR A C 1
ATOM 553 O O . THR A 1 70 ? -1.593 21.234 4.559 1 88.5 70 THR A O 1
ATOM 556 N N . TRP A 1 71 ? -3.236 20.797 2.947 1 91.94 71 TRP A N 1
ATOM 557 C CA . TRP A 1 71 ? -2.41 19.828 2.232 1 91.94 71 TRP A CA 1
ATOM 558 C C . TRP A 1 71 ? -1.446 20.531 1.284 1 91.94 71 TRP A C 1
ATOM 560 O O . TRP A 1 71 ? -1.873 21.188 0.338 1 91.94 71 TRP A O 1
ATOM 570 N N . ILE A 1 72 ? -0.182 20.312 1.504 1 87.94 72 ILE A N 1
ATOM 571 C CA . ILE A 1 72 ? 0.841 21.156 0.897 1 87.94 72 ILE A CA 1
ATOM 572 C C . ILE A 1 72 ? 0.887 20.906 -0.609 1 87.94 72 ILE A C 1
ATOM 574 O O . ILE A 1 72 ? 1.067 21.844 -1.393 1 87.94 72 ILE A O 1
ATOM 578 N N . ASP A 1 73 ? 0.737 19.734 -1.069 1 84.69 73 ASP A N 1
ATOM 579 C CA . ASP A 1 73 ? 0.988 19.438 -2.479 1 84.69 73 ASP A CA 1
ATOM 580 C C . ASP A 1 73 ? -0.287 19.594 -3.305 1 84.69 73 ASP A C 1
ATOM 582 O O . ASP A 1 73 ? -0.268 20.188 -4.383 1 84.69 73 ASP A O 1
ATOM 586 N N . SER A 1 74 ? -1.353 19.062 -2.793 1 81.56 74 SER A N 1
ATOM 587 C CA . SER A 1 74 ? -2.594 19.188 -3.547 1 81.56 74 SER A CA 1
ATOM 588 C C . SER A 1 74 ? -3.215 20.562 -3.352 1 81.56 74 SER A C 1
ATOM 590 O O . SER A 1 74 ? -4.031 21.016 -4.164 1 81.56 74 SER A O 1
ATOM 592 N N . GLN A 1 75 ? -2.818 21.281 -2.373 1 75.94 75 GLN A N 1
ATOM 593 C CA . GLN A 1 75 ? -3.367 22.578 -1.981 1 75.94 75 GLN A CA 1
ATOM 594 C C . GLN A 1 75 ? -4.871 22.484 -1.738 1 75.94 75 GLN A C 1
ATOM 596 O O . GLN A 1 75 ? -5.574 23.5 -1.795 1 75.94 75 GLN A O 1
ATOM 601 N N . ASN A 1 76 ? -5.344 21.219 -1.657 1 66.12 76 ASN A N 1
ATOM 602 C CA . ASN A 1 76 ? -6.77 21.047 -1.401 1 66.12 76 ASN A CA 1
ATOM 603 C C . ASN A 1 76 ? -7.102 21.219 0.078 1 66.12 76 ASN A C 1
ATOM 605 O O . ASN A 1 76 ? -6.32 20.812 0.944 1 66.12 76 ASN A O 1
ATOM 609 N N . LEU A 1 77 ? -8.047 22.141 0.365 1 61.06 77 LEU A N 1
ATOM 610 C CA . LEU A 1 77 ? -8.672 22.062 1.678 1 61.06 77 LEU A CA 1
ATOM 611 C C . LEU A 1 77 ? -9.367 20.719 1.859 1 61.06 77 LEU A C 1
ATOM 613 O O . LEU A 1 77 ? -10.102 20.266 0.972 1 61.06 77 LEU A O 1
ATOM 617 N N . THR A 1 78 ? -8.781 19.859 2.574 1 63.31 78 THR A N 1
ATOM 618 C CA . THR A 1 78 ? -9.414 18.547 2.645 1 63.31 78 THR A CA 1
ATOM 619 C C . THR A 1 78 ? -10.836 18.656 3.178 1 63.31 78 THR A C 1
ATOM 621 O O . THR A 1 78 ? -11.109 19.484 4.062 1 63.31 78 THR A O 1
ATOM 624 N N . THR A 1 79 ? -11.773 18.172 2.342 1 73.62 79 THR A N 1
ATOM 625 C CA . THR A 1 79 ? -13.141 18.016 2.84 1 73.62 79 THR A CA 1
ATOM 626 C C . THR A 1 79 ? -13.203 16.922 3.891 1 73.62 79 THR A C 1
ATOM 628 O O . THR A 1 79 ? -14.172 16.828 4.652 1 73.62 79 THR A O 1
ATOM 631 N N . TYR A 1 80 ? -12.312 16.094 3.895 1 85.62 80 TYR A N 1
ATOM 632 C CA . TYR A 1 80 ? -12.211 15.078 4.934 1 85.62 80 TYR A CA 1
ATOM 633 C C . TYR A 1 80 ? -11.344 15.562 6.09 1 85.62 80 TYR A C 1
ATOM 635 O O . TYR A 1 80 ? -10.164 15.867 5.91 1 85.62 80 TYR A O 1
ATOM 643 N N . ILE A 1 81 ? -12 15.766 7.234 1 88.19 81 ILE A N 1
ATOM 644 C CA . ILE A 1 81 ? -11.305 16.219 8.438 1 88.19 81 ILE A CA 1
ATOM 645 C C . ILE A 1 81 ? -11.375 15.125 9.508 1 88.19 81 ILE A C 1
ATOM 647 O O . ILE A 1 81 ? -12.445 14.562 9.766 1 88.19 81 ILE A O 1
ATOM 651 N N . ASN A 1 82 ? -10.219 14.82 10.195 1 93.56 82 ASN A N 1
ATOM 652 C CA . ASN A 1 82 ? -10.148 13.68 11.102 1 93.56 82 ASN A CA 1
ATOM 653 C C . ASN A 1 82 ? -9.273 13.984 12.32 1 93.56 82 ASN A C 1
ATOM 655 O O . ASN A 1 82 ? -8.414 13.188 12.688 1 93.56 82 ASN A O 1
ATOM 659 N N . TRP A 1 83 ? -9.539 15.031 12.922 1 93.19 83 TRP A N 1
ATOM 660 C CA . TRP A 1 83 ? -8.734 15.453 14.07 1 93.19 83 TRP A CA 1
ATOM 661 C C . TRP A 1 83 ? -9.117 14.672 15.32 1 93.19 83 TRP A C 1
ATOM 663 O O . TRP A 1 83 ? -10.297 14.398 15.555 1 93.19 83 TRP A O 1
ATOM 673 N N . PHE A 1 84 ? -8.117 14.305 16.094 1 92.81 84 PHE A N 1
ATOM 674 C CA . PHE A 1 84 ? -8.367 13.828 17.453 1 92.81 84 PHE A CA 1
ATOM 675 C C . PHE A 1 84 ? -9.039 14.906 18.281 1 92.81 84 PHE A C 1
ATOM 677 O O . PHE A 1 84 ? -8.859 16.109 18.031 1 92.81 84 PHE A O 1
ATOM 684 N N . THR A 1 85 ? -9.805 14.422 19.266 1 90.69 85 THR A N 1
ATOM 685 C CA . THR A 1 85 ? -10.484 15.367 20.141 1 90.69 85 THR A CA 1
ATOM 686 C C . THR A 1 85 ? -9.492 16.375 20.719 1 90.69 85 THR A C 1
ATOM 688 O O . THR A 1 85 ? -8.422 15.992 21.188 1 90.69 85 THR A O 1
ATOM 691 N N . ALA A 1 86 ? -9.742 17.672 20.656 1 90.56 86 ALA A N 1
ATOM 692 C CA . ALA A 1 86 ? -8.977 18.781 21.219 1 90.56 86 ALA A CA 1
ATOM 693 C C . ALA A 1 86 ? -7.812 19.156 20.297 1 90.56 86 ALA A C 1
ATOM 695 O O . ALA A 1 86 ? -6.984 20 20.656 1 90.56 86 ALA A O 1
ATOM 696 N N . GLU A 1 87 ? -7.746 18.422 19.203 1 91.56 87 GLU A N 1
ATOM 697 C CA . GLU A 1 87 ? -6.742 18.781 18.219 1 91.56 87 GLU A CA 1
ATOM 698 C C . GLU A 1 87 ? -7.371 19.5 17.016 1 91.56 87 GLU A C 1
ATOM 700 O O . GLU A 1 87 ? -8.555 19.297 16.719 1 91.56 87 GLU A O 1
ATOM 705 N N . PRO A 1 88 ? -6.684 20.234 16.266 1 90.31 88 PRO A N 1
ATOM 706 C CA . PRO A 1 88 ? -5.305 20.656 16.516 1 90.31 88 PRO A CA 1
ATOM 707 C C . PRO A 1 88 ? -5.172 21.547 17.75 1 90.31 88 PRO A C 1
ATOM 709 O O . PRO A 1 88 ? -6.098 22.281 18.078 1 90.31 88 PRO A O 1
ATOM 712 N N . SER A 1 89 ? -4.102 21.516 18.547 1 89.62 89 SER A N 1
ATOM 713 C CA . SER A 1 89 ? -3.926 22.25 19.797 1 89.62 89 SER A CA 1
ATOM 714 C C . SER A 1 89 ? -3.045 23.469 19.594 1 89.62 89 SER A C 1
ATOM 716 O O . SER A 1 89 ? -2.93 24.312 20.484 1 89.62 89 SER A O 1
ATOM 718 N N . PHE A 1 90 ? -2.57 23.688 18.484 1 77.25 90 PHE A N 1
ATOM 719 C CA . PHE A 1 90 ? -1.824 24.922 18.25 1 77.25 90 PHE A CA 1
ATOM 720 C C . PHE A 1 90 ? -1.321 25.5 19.562 1 77.25 90 PHE A C 1
ATOM 722 O O . PHE A 1 90 ? -1.877 25.219 20.625 1 77.25 90 PHE A O 1
ATOM 729 N N . PRO A 1 91 ? -0.102 26.469 19.828 1 80.88 91 PRO A N 1
ATOM 730 C CA . PRO A 1 91 ? 0.921 26.906 18.875 1 80.88 91 PRO A CA 1
ATOM 731 C C . PRO A 1 91 ? 2.119 25.969 18.812 1 80.88 91 PRO A C 1
ATOM 733 O O . PRO A 1 91 ? 2.236 25.062 19.656 1 80.88 91 PRO A O 1
ATOM 736 N N . ALA A 1 92 ? 2.92 25.969 18 1 84.25 92 ALA A N 1
ATOM 737 C CA . ALA A 1 92 ? 4.234 25.344 17.891 1 84.25 92 ALA A CA 1
ATOM 738 C C . ALA A 1 92 ? 4.121 23.938 17.297 1 84.25 92 ALA A C 1
ATOM 740 O O . ALA A 1 92 ? 5.117 23.219 17.203 1 84.25 92 ALA A O 1
ATOM 741 N N . GLU A 1 93 ? 2.889 23.469 16.969 1 92.81 93 GLU A N 1
ATOM 742 C CA . GLU A 1 93 ? 2.645 22.188 16.297 1 92.81 93 GLU A CA 1
ATOM 743 C C . GLU A 1 93 ? 2.086 22.422 14.891 1 92.81 93 GLU A C 1
ATOM 745 O O . GLU A 1 93 ? 0.875 22.562 14.711 1 92.81 93 GLU A O 1
ATOM 750 N N . GLN A 1 94 ? 2.939 22.422 13.961 1 94.62 94 GLN A N 1
ATOM 751 C CA . GLN A 1 94 ? 2.562 22.906 12.633 1 94.62 94 GLN A CA 1
ATOM 752 C C . GLN A 1 94 ? 2.441 21.734 11.648 1 94.62 94 GLN A C 1
ATOM 754 O O . GLN A 1 94 ? 2.08 21.938 10.484 1 94.62 94 GLN A O 1
ATOM 759 N N . CYS A 1 95 ? 2.824 20.594 12.078 1 96.38 95 CYS A N 1
ATOM 760 C CA . CYS A 1 95 ? 2.76 19.438 11.195 1 96.38 95 CYS A CA 1
ATOM 761 C C . CYS A 1 95 ? 1.711 18.438 11.68 1 96.38 95 CYS A C 1
ATOM 763 O O . CYS A 1 95 ? 1.301 18.484 12.844 1 96.38 95 CYS A O 1
ATOM 765 N N . VAL A 1 96 ? 1.271 17.578 10.75 1 95.06 96 VAL A N 1
ATOM 766 C CA . VAL A 1 96 ? 0.189 16.656 11.055 1 95.06 96 VAL A CA 1
ATOM 767 C C . VAL A 1 96 ? 0.716 15.219 11.031 1 95.06 96 VAL A C 1
ATOM 769 O O . VAL A 1 96 ? 1.468 14.844 10.133 1 95.06 96 VAL A O 1
ATOM 772 N N . ALA A 1 97 ? 0.393 14.5 12.023 1 94.75 97 ALA A N 1
ATOM 773 C CA . ALA A 1 97 ? 0.659 13.062 12.07 1 94.75 97 ALA A CA 1
ATOM 774 C C . ALA A 1 97 ? -0.614 12.281 12.383 1 94.75 97 ALA A C 1
ATOM 776 O O . ALA A 1 97 ? -1.549 12.812 12.984 1 94.75 97 ALA A O 1
ATOM 777 N N . ALA A 1 98 ? -0.657 11.062 11.883 1 92.5 98 ALA A N 1
ATOM 778 C CA . ALA A 1 98 ? -1.706 10.117 12.242 1 92.5 98 ALA A CA 1
ATOM 779 C C . ALA A 1 98 ? -1.116 8.867 12.906 1 92.5 98 ALA A C 1
ATOM 781 O O . ALA A 1 98 ? 0.089 8.625 12.812 1 92.5 98 ALA A O 1
ATOM 782 N N . SER A 1 99 ? -1.962 8.172 13.656 1 82.88 99 SER A N 1
ATOM 783 C CA . SER A 1 99 ? -1.47 6.984 14.344 1 82.88 99 SER A CA 1
ATOM 784 C C . SER A 1 99 ? -2.564 5.93 14.477 1 82.88 99 SER A C 1
ATOM 786 O O . SER A 1 99 ? -3.738 6.266 14.648 1 82.88 99 SER A O 1
ATOM 788 N N . THR A 1 100 ? -2.061 4.738 14.445 1 76.31 100 THR A N 1
ATOM 789 C CA . THR A 1 100 ? -2.965 3.648 14.789 1 76.31 100 THR A CA 1
ATOM 790 C C . THR A 1 100 ? -3.367 3.725 16.266 1 76.31 100 THR A C 1
ATOM 792 O O . THR A 1 100 ? -4.48 3.336 16.625 1 76.31 100 THR A O 1
ATOM 795 N N . GLY A 1 101 ? -2.475 4.246 17.062 1 75 101 GLY A N 1
ATOM 796 C CA . GLY A 1 101 ? -2.744 4.391 18.484 1 75 101 GLY A CA 1
ATOM 797 C C . GLY A 1 101 ? -3.875 5.355 18.781 1 75 101 GLY A C 1
ATOM 798 O O . GLY A 1 101 ? -4.488 5.297 19.859 1 75 101 GLY A O 1
ATOM 799 N N . TYR A 1 102 ? -4.191 6.199 17.906 1 81.12 102 TYR A N 1
ATOM 800 C CA . TYR A 1 102 ? -5.293 7.148 18.016 1 81.12 102 TYR A CA 1
ATOM 801 C C . TYR A 1 102 ? -6.395 6.84 17.016 1 81.12 102 TYR A C 1
ATOM 803 O O . TYR A 1 102 ? -7.059 7.746 16.516 1 81.12 102 TYR A O 1
ATOM 811 N N . SER A 1 103 ? -6.496 5.531 16.656 1 82.88 103 SER A N 1
ATOM 812 C CA . SER A 1 103 ? -7.523 5.043 15.734 1 82.88 103 SER A CA 1
ATOM 813 C C . SER A 1 103 ? -7.48 5.785 14.406 1 82.88 103 SER A C 1
ATOM 815 O O . SER A 1 103 ? -8.523 6.094 13.828 1 82.88 103 SER A O 1
ATOM 817 N N . GLY A 1 104 ? -6.328 6.234 14.039 1 88.81 104 GLY A N 1
ATOM 818 C CA . GLY A 1 104 ? -6.148 6.879 12.742 1 88.81 104 GLY A CA 1
ATOM 819 C C . GLY A 1 104 ? -6.441 8.367 12.773 1 88.81 104 GLY A C 1
ATOM 820 O O . GLY A 1 104 ? -6.348 9.047 11.75 1 88.81 104 GLY A O 1
ATOM 821 N N . LEU A 1 105 ? -6.809 8.938 13.922 1 93.12 105 LEU A N 1
ATOM 822 C CA . LEU A 1 105 ? -7.09 10.367 14.055 1 93.12 105 LEU A CA 1
ATOM 823 C C . LEU A 1 105 ? -5.801 11.18 14 1 93.12 105 LEU A C 1
ATOM 825 O O . LEU A 1 105 ? -4.715 10.641 14.234 1 93.12 105 LEU A O 1
ATOM 829 N N . TRP A 1 106 ? -6.02 12.438 13.641 1 94 106 TRP A N 1
ATOM 830 C CA . TRP A 1 106 ? -4.871 13.297 13.375 1 94 106 TRP A CA 1
ATOM 831 C C . TRP A 1 106 ? -4.48 14.086 14.625 1 94 106 TRP A C 1
ATOM 833 O O . TRP A 1 106 ? -5.34 14.43 15.445 1 94 106 TRP A O 1
ATOM 843 N N . ASN A 1 107 ? -3.229 14.344 14.773 1 93.44 107 ASN A N 1
ATOM 844 C CA . ASN A 1 107 ? -2.646 15.211 15.789 1 93.44 107 ASN A CA 1
ATOM 845 C C . ASN A 1 107 ? -1.642 16.188 15.18 1 93.44 107 ASN A C 1
ATOM 847 O O . ASN A 1 107 ? -0.835 15.805 14.336 1 93.44 107 ASN A O 1
ATOM 851 N N . ASP A 1 108 ? -1.798 17.469 15.562 1 94.19 108 ASP A N 1
ATOM 852 C CA . ASP A 1 108 ? -0.718 18.375 15.188 1 94.19 108 ASP A CA 1
ATOM 853 C C . ASP A 1 108 ? 0.474 18.219 16.125 1 94.19 108 ASP A C 1
ATOM 855 O O . ASP A 1 108 ? 0.3 18.094 17.344 1 94.19 108 ASP A O 1
ATOM 859 N N . ILE A 1 109 ? 1.645 18.156 15.531 1 94.31 109 ILE A N 1
ATOM 860 C CA . ILE A 1 109 ? 2.848 17.969 16.328 1 94.31 109 ILE A CA 1
ATOM 861 C C . ILE A 1 109 ? 3.973 18.844 15.773 1 94.31 109 ILE A C 1
ATOM 863 O O . ILE A 1 109 ? 3.885 19.344 14.648 1 94.31 109 ILE A O 1
ATOM 867 N N . PRO A 1 110 ? 5.02 19.078 16.688 1 95.88 110 PRO A N 1
ATOM 868 C CA . PRO A 1 110 ? 6.152 19.844 16.156 1 95.88 110 PRO A CA 1
ATOM 869 C C . PRO A 1 110 ? 6.809 19.172 14.953 1 95.88 110 PRO A C 1
ATOM 871 O O . PRO A 1 110 ? 7.047 17.969 14.969 1 95.88 110 PRO A O 1
ATOM 874 N N . CYS A 1 111 ? 7.195 19.922 13.984 1 96.81 111 CYS A N 1
ATOM 875 C CA . CYS A 1 111 ? 7.723 19.422 12.719 1 96.81 111 CYS A CA 1
ATOM 876 C C . CYS A 1 111 ? 9.094 18.797 12.914 1 96.81 111 CYS A C 1
ATOM 878 O O . CYS A 1 111 ? 9.578 18.062 12.039 1 96.81 111 CYS A O 1
ATOM 880 N N . THR A 1 112 ? 9.695 19.047 13.992 1 97.12 112 THR A N 1
ATOM 881 C CA . THR A 1 112 ? 11.047 18.562 14.258 1 97.12 112 THR A CA 1
ATOM 882 C C . THR A 1 112 ? 11.016 17.156 14.828 1 97.12 112 THR A C 1
ATOM 884 O O . THR A 1 112 ? 12.055 16.484 14.93 1 97.12 112 THR A O 1
ATOM 887 N N . GLU A 1 113 ? 9.805 16.672 15.258 1 95.81 113 GLU A N 1
ATOM 888 C CA . GLU A 1 113 ? 9.695 15.281 15.68 1 95.81 113 GLU A CA 1
ATOM 889 C C . GLU A 1 113 ? 10.008 14.328 14.531 1 95.81 113 GLU A C 1
ATOM 891 O O . GLU A 1 113 ? 10.102 14.75 13.383 1 95.81 113 GLU A O 1
ATOM 896 N N . GLN A 1 114 ? 10.305 13.102 14.945 1 95.31 114 GLN A N 1
ATOM 897 C CA . GLN A 1 114 ? 10.641 12.125 13.922 1 95.31 114 GLN A CA 1
ATOM 898 C C . GLN A 1 114 ? 9.57 11.047 13.812 1 95.31 114 GLN A C 1
ATOM 900 O O . GLN A 1 114 ? 9.195 10.438 14.812 1 95.31 114 GLN A O 1
ATOM 905 N N . ARG A 1 115 ? 8.992 10.82 12.625 1 94.44 115 ARG A N 1
ATOM 906 C CA . ARG A 1 115 ? 7.992 9.797 12.336 1 94.44 115 ARG A CA 1
ATOM 907 C C . ARG A 1 115 ? 8.258 9.133 10.984 1 94.44 115 ARG A C 1
ATOM 909 O O . ARG A 1 115 ? 8.875 9.734 10.102 1 94.44 115 ARG A O 1
ATOM 916 N N . PRO 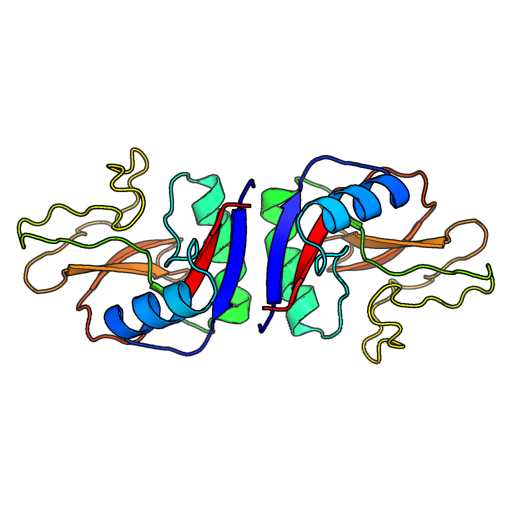A 1 116 ? 7.84 7.844 10.82 1 93.62 116 PRO A N 1
ATOM 917 C CA . PRO A 1 116 ? 7.84 7.258 9.484 1 93.62 116 PRO A CA 1
ATOM 918 C C . PRO A 1 116 ? 6.914 7.988 8.516 1 93.62 116 PRO A C 1
ATOM 920 O O . PRO A 1 116 ? 6.168 8.883 8.922 1 93.62 116 PRO A O 1
ATOM 923 N N . VAL A 1 117 ? 7.02 7.57 7.227 1 94.25 117 VAL A N 1
ATOM 924 C CA . VAL A 1 117 ? 6.203 8.289 6.254 1 94.25 117 VAL A CA 1
ATOM 925 C C . VAL A 1 117 ? 5.719 7.324 5.172 1 94.25 117 VAL A C 1
ATOM 927 O O . VAL A 1 117 ? 6.34 6.285 4.938 1 94.25 117 VAL A O 1
ATOM 930 N N . VAL A 1 118 ? 4.613 7.613 4.633 1 92.69 118 VAL A N 1
ATOM 931 C CA . VAL A 1 118 ? 4.105 7.004 3.41 1 92.69 118 VAL A CA 1
ATOM 932 C C . VAL A 1 118 ? 4.141 8.023 2.271 1 92.69 118 VAL A C 1
ATOM 934 O O . VAL A 1 118 ? 3.615 9.133 2.404 1 92.69 118 VAL A O 1
ATOM 937 N N . CYS A 1 119 ? 4.836 7.656 1.262 1 94.81 119 CYS A N 1
ATOM 938 C CA . CYS A 1 119 ? 4.844 8.477 0.058 1 94.81 119 CYS A CA 1
ATOM 939 C C . CYS A 1 119 ? 3.746 8.047 -0.906 1 94.81 119 CYS A C 1
ATOM 941 O O . CYS A 1 119 ? 3.459 6.859 -1.035 1 94.81 119 CYS A O 1
ATOM 943 N N . GLU A 1 120 ? 3.17 9.062 -1.523 1 93.75 120 GLU A N 1
ATOM 944 C CA . GLU A 1 120 ? 2.184 8.758 -2.557 1 93.75 120 GLU A CA 1
ATOM 945 C C . GLU A 1 120 ? 2.537 9.445 -3.873 1 93.75 120 GLU A C 1
ATOM 947 O O . GLU A 1 120 ? 3.191 10.492 -3.877 1 93.75 120 GLU A O 1
ATOM 952 N N . ARG A 1 121 ? 2.234 8.797 -4.953 1 91.31 121 ARG A N 1
ATOM 953 C CA . ARG A 1 121 ? 2.424 9.422 -6.262 1 91.31 121 ARG A CA 1
ATOM 954 C C . ARG A 1 121 ? 1.3 9.031 -7.219 1 91.31 121 ARG A C 1
ATOM 956 O O . ARG A 1 121 ? 0.732 7.945 -7.109 1 91.31 121 ARG A O 1
ATOM 963 N N . ASN A 1 122 ? 0.898 10.078 -7.984 1 79.94 122 ASN A N 1
ATOM 964 C CA . ASN A 1 122 ? -0.129 9.82 -8.992 1 79.94 122 ASN A CA 1
ATOM 965 C C . ASN A 1 122 ? 0.417 9.008 -10.156 1 79.94 122 ASN A C 1
ATOM 967 O O . ASN A 1 122 ? 1.622 9.016 -10.414 1 79.94 122 ASN A O 1
ATOM 971 N N . THR A 1 123 ? -0.417 7.949 -10.68 1 67.56 123 THR A N 1
ATOM 972 C CA . THR A 1 123 ? -0.024 7.145 -11.836 1 67.56 123 THR A CA 1
ATOM 973 C C . THR A 1 123 ? 0.385 8.031 -13 1 67.56 123 THR A C 1
ATOM 975 O O . THR A 1 123 ? -0.076 9.172 -13.117 1 67.56 123 THR A O 1
ATOM 978 N N . MET B 1 1 ? 10.039 -0.677 3.102 1 60.97 1 MET B N 1
ATOM 979 C CA . MET B 1 1 ? 9.805 -1.427 1.871 1 60.97 1 MET B CA 1
ATOM 980 C C . MET B 1 1 ? 10.258 -0.628 0.653 1 60.97 1 MET B C 1
ATOM 982 O O . MET B 1 1 ? 10.094 0.593 0.612 1 60.97 1 MET B O 1
ATOM 986 N N . ASP B 1 2 ? 11.062 -1.242 -0.142 1 76.56 2 ASP B N 1
ATOM 987 C CA . ASP B 1 2 ? 11.742 -0.542 -1.225 1 76.56 2 ASP B CA 1
ATOM 988 C C . ASP B 1 2 ? 10.914 -0.559 -2.504 1 76.56 2 ASP B C 1
ATOM 990 O O . ASP B 1 2 ? 11.445 -0.425 -3.605 1 76.56 2 ASP B O 1
ATOM 994 N N . HIS B 1 3 ? 9.602 -0.742 -2.389 1 87.06 3 HIS B N 1
ATOM 995 C CA . HIS B 1 3 ? 8.773 -0.806 -3.586 1 87.06 3 HIS B CA 1
ATOM 996 C C . HIS B 1 3 ? 7.602 0.169 -3.496 1 87.06 3 HIS B C 1
ATOM 998 O O . HIS B 1 3 ? 7.219 0.583 -2.4 1 87.06 3 HIS B O 1
ATOM 1004 N N . TRP B 1 4 ? 7.121 0.596 -4.676 1 91.06 4 TRP B N 1
ATOM 1005 C CA . TRP B 1 4 ? 5.824 1.252 -4.805 1 91.06 4 TRP B CA 1
ATOM 1006 C C . TRP B 1 4 ? 4.715 0.228 -5.031 1 91.06 4 TRP B C 1
ATOM 1008 O O . TRP B 1 4 ? 4.891 -0.728 -5.789 1 91.06 4 TRP B O 1
ATOM 1018 N N . TYR B 1 5 ? 3.529 0.483 -4.402 1 90.38 5 TYR B N 1
ATOM 1019 C CA . TYR B 1 5 ? 2.389 -0.416 -4.543 1 90.38 5 TYR B CA 1
ATOM 1020 C C . TYR B 1 5 ? 1.14 0.348 -4.961 1 90.38 5 TYR B C 1
ATOM 1022 O O . TYR B 1 5 ? 0.959 1.509 -4.586 1 90.38 5 TYR B O 1
ATOM 1030 N N . LYS B 1 6 ? 0.321 -0.284 -5.738 1 91.31 6 LYS B N 1
ATOM 1031 C CA . LYS B 1 6 ? -0.983 0.23 -6.145 1 91.31 6 LYS B CA 1
ATOM 1032 C C . LYS B 1 6 ? -2.053 -0.854 -6.059 1 91.31 6 LYS B C 1
ATOM 1034 O O . LYS B 1 6 ? -1.864 -1.963 -6.562 1 91.31 6 LYS B O 1
ATOM 1039 N N . VAL B 1 7 ? -3.141 -0.525 -5.316 1 89.44 7 VAL B N 1
ATOM 1040 C CA . VAL B 1 7 ? -4.234 -1.483 -5.184 1 89.44 7 VAL B CA 1
ATOM 1041 C C . VAL B 1 7 ? -5.281 -1.225 -6.266 1 89.44 7 VAL B C 1
ATOM 1043 O O . VAL B 1 7 ? -5.711 -0.085 -6.461 1 89.44 7 VAL B O 1
ATOM 1046 N N . ASP B 1 8 ? -5.617 -2.215 -7.008 1 90.94 8 ASP B N 1
ATOM 1047 C CA . ASP B 1 8 ? -6.77 -2.207 -7.91 1 90.94 8 ASP B CA 1
ATOM 1048 C C . ASP B 1 8 ? -7.848 -3.176 -7.43 1 90.94 8 ASP B C 1
ATOM 1050 O O . ASP B 1 8 ? -7.703 -4.391 -7.578 1 90.94 8 ASP B O 1
ATOM 1054 N N . PRO B 1 9 ? -8.906 -2.619 -6.883 1 88.69 9 PRO B N 1
ATOM 1055 C CA . PRO B 1 9 ? -9.898 -3.49 -6.25 1 88.69 9 PRO B CA 1
ATOM 1056 C C . PRO B 1 9 ? -10.836 -4.148 -7.266 1 88.69 9 PRO B C 1
ATOM 1058 O O . PRO B 1 9 ? -11.641 -5.012 -6.902 1 88.69 9 PRO B O 1
ATOM 1061 N N . THR B 1 10 ? -10.781 -3.82 -8.523 1 91.19 10 THR B N 1
ATOM 1062 C CA . THR B 1 10 ? -11.664 -4.375 -9.547 1 91.19 10 THR B CA 1
ATOM 1063 C C . THR B 1 10 ? -11.258 -5.805 -9.891 1 91.19 10 THR B C 1
ATOM 1065 O O . THR B 1 10 ? -10.141 -6.047 -10.344 1 91.19 10 THR B O 1
ATOM 1068 N N . PRO B 1 11 ? -12.141 -6.758 -9.688 1 93.5 11 PRO B N 1
ATOM 1069 C CA . PRO B 1 11 ? -11.789 -8.133 -10.031 1 93.5 11 PRO B CA 1
ATOM 1070 C C . PRO B 1 11 ? -11.555 -8.328 -11.523 1 93.5 11 PRO B C 1
ATOM 1072 O O . PRO B 1 11 ? -12.336 -7.844 -12.344 1 93.5 11 PRO B O 1
ATOM 1075 N N . ARG B 1 12 ? -10.406 -9 -11.883 1 96.19 12 ARG B N 1
ATOM 1076 C CA . ARG B 1 12 ? -10.023 -9.344 -13.25 1 96.19 12 ARG B CA 1
ATOM 1077 C C . ARG B 1 12 ? -9.359 -10.719 -13.305 1 96.19 12 ARG B C 1
ATOM 1079 O O . ARG B 1 12 ? -9.008 -11.281 -12.266 1 96.19 12 ARG B O 1
ATOM 1086 N N . THR B 1 13 ? -9.336 -11.289 -14.531 1 98.12 13 THR B N 1
ATOM 1087 C CA . THR B 1 13 ? -8.57 -12.516 -14.703 1 98.12 13 THR B CA 1
ATOM 1088 C C . THR B 1 13 ? -7.09 -12.273 -14.414 1 98.12 13 THR B C 1
ATOM 1090 O O . THR B 1 13 ? -6.645 -11.125 -14.352 1 98.12 13 THR B O 1
ATOM 1093 N N . PHE B 1 14 ? -6.398 -13.391 -14.242 1 97.75 14 PHE B N 1
ATOM 1094 C CA . PHE B 1 14 ? -4.965 -13.266 -14.008 1 97.75 14 PHE B CA 1
ATOM 1095 C C . PHE B 1 14 ? -4.289 -12.547 -15.164 1 97.75 14 PHE B C 1
ATOM 1097 O O . PHE B 1 14 ? -3.51 -11.609 -14.953 1 97.75 14 PHE B O 1
ATOM 1104 N N . ALA B 1 15 ? -4.586 -12.984 -16.406 1 97.69 15 ALA B N 1
ATOM 1105 C CA . ALA B 1 15 ? -3.98 -12.391 -17.594 1 97.69 15 ALA B CA 1
ATOM 1106 C C . ALA B 1 15 ? -4.289 -10.898 -17.672 1 97.69 15 ALA B C 1
ATOM 1108 O O . ALA B 1 15 ? -3.4 -10.086 -17.953 1 97.69 15 ALA B O 1
ATOM 1109 N N . ASP B 1 16 ? -5.496 -10.508 -17.406 1 98.31 16 ASP B N 1
ATOM 1110 C CA . ASP B 1 16 ? -5.887 -9.102 -17.438 1 98.31 16 ASP B CA 1
ATOM 1111 C C . ASP B 1 16 ? -5.203 -8.305 -16.328 1 98.31 16 ASP B C 1
ATOM 1113 O O . ASP B 1 16 ? -4.871 -7.133 -16.516 1 98.31 16 ASP B O 1
ATOM 1117 N N . SER B 1 17 ? -5.043 -8.93 -15.188 1 97.44 17 SER B N 1
ATOM 1118 C CA . SER B 1 17 ? -4.363 -8.266 -14.078 1 97.44 17 SER B CA 1
ATOM 1119 C C . SER B 1 17 ? -2.889 -8.031 -14.391 1 97.44 17 SER B C 1
ATOM 1121 O O . SER B 1 17 ? -2.332 -6.992 -14.039 1 97.44 17 SER B O 1
ATOM 1123 N N . ARG B 1 18 ? -2.303 -9.039 -15.047 1 97.25 18 ARG B N 1
ATOM 1124 C CA . ARG B 1 18 ? -0.917 -8.859 -15.461 1 97.25 18 ARG B CA 1
ATOM 1125 C C . ARG B 1 18 ? -0.786 -7.695 -16.438 1 97.25 18 ARG B C 1
ATOM 1127 O O . ARG B 1 18 ? 0.131 -6.879 -16.328 1 97.25 18 ARG B O 1
ATOM 1134 N N . LEU B 1 19 ? -1.688 -7.633 -17.344 1 97.31 19 LEU B N 1
ATOM 1135 C CA . LEU B 1 19 ? -1.679 -6.547 -18.312 1 97.31 19 LEU B CA 1
ATOM 1136 C C . LEU B 1 19 ? -1.919 -5.203 -17.641 1 97.31 19 LEU B C 1
ATOM 1138 O O . LEU B 1 19 ? -1.245 -4.219 -17.938 1 97.31 19 LEU B O 1
ATOM 1142 N N . LEU B 1 20 ? -2.852 -5.152 -16.75 1 96.75 20 LEU B N 1
ATOM 1143 C CA . LEU B 1 20 ? -3.16 -3.93 -16.016 1 96.75 20 LEU B CA 1
ATOM 1144 C C . LEU B 1 20 ? -1.923 -3.4 -15.305 1 96.75 20 LEU B C 1
ATOM 1146 O O . LEU B 1 20 ? -1.586 -2.221 -15.422 1 96.75 20 LEU B O 1
ATOM 1150 N N . CYS B 1 21 ? -1.245 -4.234 -14.508 1 96.44 21 CYS B N 1
ATOM 1151 C CA . CYS B 1 21 ? -0.08 -3.797 -13.75 1 96.44 21 CYS B CA 1
ATOM 1152 C C . CYS B 1 21 ? 1.048 -3.367 -14.68 1 96.44 21 CYS B C 1
ATOM 1154 O O . CYS B 1 21 ? 1.679 -2.332 -14.461 1 96.44 21 CYS B O 1
ATOM 1156 N N . SER B 1 22 ? 1.248 -4.137 -15.758 1 95.19 22 SER B N 1
ATOM 1157 C CA . SER B 1 22 ? 2.338 -3.816 -16.672 1 95.19 22 SER B CA 1
ATOM 1158 C C . SER B 1 22 ? 2.08 -2.502 -17.391 1 95.19 22 SER B C 1
ATOM 1160 O O . SER B 1 22 ? 3.02 -1.822 -17.812 1 95.19 22 SER B O 1
ATOM 1162 N N . ASN B 1 23 ? 0.807 -2.098 -17.547 1 94.94 23 ASN B N 1
ATOM 1163 C CA . ASN B 1 23 ? 0.441 -0.865 -18.234 1 94.94 23 ASN B CA 1
ATOM 1164 C C . ASN B 1 23 ? 0.617 0.355 -17.344 1 94.94 23 ASN B C 1
ATOM 1166 O O . ASN B 1 23 ? 0.606 1.491 -17.828 1 94.94 23 ASN B O 1
ATOM 1170 N N . GLN B 1 24 ? 0.746 0.144 -16.047 1 91.5 24 GLN B N 1
ATOM 1171 C CA . GLN B 1 24 ? 0.902 1.266 -15.133 1 91.5 24 GLN B CA 1
ATOM 1172 C C . GLN B 1 24 ? 2.309 1.853 -15.211 1 91.5 24 GLN B C 1
ATOM 1174 O O . GLN B 1 24 ? 2.496 3.055 -15.023 1 91.5 24 GLN B O 1
ATOM 1179 N N . SER B 1 25 ? 3.324 1.051 -15.383 1 86.56 25 SER B N 1
ATOM 1180 C CA . SER B 1 25 ? 4.742 1.388 -15.477 1 86.56 25 SER B CA 1
ATOM 1181 C C . SER B 1 25 ? 5.547 0.233 -16.062 1 86.56 25 SER B C 1
ATOM 1183 O O . SER B 1 25 ? 5.223 -0.935 -15.844 1 86.56 25 SER B O 1
ATOM 1185 N N . PRO B 1 26 ? 6.605 0.555 -16.812 1 87.94 26 PRO B N 1
ATOM 1186 C CA . PRO B 1 26 ? 7.402 -0.518 -17.406 1 87.94 26 PRO B CA 1
ATOM 1187 C C . PRO B 1 26 ? 7.996 -1.465 -16.375 1 87.94 26 PRO B C 1
ATOM 1189 O O . PRO B 1 26 ? 8.375 -2.59 -16.703 1 87.94 26 PRO B O 1
ATOM 1192 N N . THR B 1 27 ? 8.047 -1.032 -15.125 1 90.62 27 THR B N 1
ATOM 1193 C CA . THR B 1 27 ? 8.68 -1.863 -14.109 1 90.62 27 THR B CA 1
ATOM 1194 C C . THR B 1 27 ? 7.637 -2.43 -13.148 1 90.62 27 THR B C 1
ATOM 1196 O O . THR B 1 27 ? 7.984 -3.018 -12.125 1 90.62 27 THR B O 1
ATOM 1199 N N . SER B 1 28 ? 6.406 -2.188 -13.5 1 94.69 28 SER B N 1
ATOM 1200 C CA . SER B 1 28 ? 5.371 -2.639 -12.578 1 94.69 28 SER B CA 1
ATOM 1201 C C . SER B 1 28 ? 4.832 -4.008 -12.984 1 94.69 28 SER B C 1
ATOM 1203 O O . SER B 1 28 ? 4.742 -4.32 -14.172 1 94.69 28 SER B O 1
ATOM 1205 N N . HIS B 1 29 ? 4.492 -4.824 -12.055 1 96.38 29 HIS B N 1
ATOM 1206 C CA . HIS B 1 29 ? 3.93 -6.156 -12.234 1 96.38 29 HIS B CA 1
ATOM 1207 C C . HIS B 1 29 ? 3.049 -6.547 -11.055 1 96.38 29 HIS B C 1
ATOM 1209 O O . HIS B 1 29 ? 2.986 -5.824 -10.055 1 96.38 29 HIS B O 1
ATOM 1215 N N . VAL B 1 30 ? 2.312 -7.637 -11.234 1 96.5 30 VAL B N 1
ATOM 1216 C CA . VAL B 1 30 ? 1.533 -8.188 -10.133 1 96.5 30 VAL B CA 1
ATOM 1217 C C . VAL B 1 30 ? 2.457 -8.523 -8.969 1 96.5 30 VAL B C 1
ATOM 1219 O O . VAL B 1 30 ? 3.555 -9.055 -9.172 1 96.5 30 VAL B O 1
ATOM 1222 N N . ILE B 1 31 ? 2.027 -8.32 -7.758 1 93.44 31 ILE B N 1
ATOM 1223 C CA . ILE B 1 31 ? 2.846 -8.375 -6.551 1 93.44 31 ILE B CA 1
ATOM 1224 C C . ILE B 1 31 ? 3.348 -9.797 -6.336 1 93.44 31 ILE B C 1
ATOM 1226 O O . ILE B 1 31 ? 2.623 -10.766 -6.594 1 93.44 31 ILE B O 1
ATOM 1230 N N . GLU B 1 32 ? 4.535 -9.906 -5.895 1 92.81 32 GLU B N 1
ATOM 1231 C CA . GLU B 1 32 ? 5.164 -11.133 -5.418 1 92.81 32 GLU B CA 1
ATOM 1232 C C . GLU B 1 32 ? 5.453 -11.062 -3.922 1 92.81 32 GLU B C 1
ATOM 1234 O O . GLU B 1 32 ? 5.859 -10.016 -3.412 1 92.81 32 GLU B O 1
ATOM 1239 N N . VAL B 1 33 ? 5.199 -12.156 -3.248 1 89.88 33 VAL B N 1
ATOM 1240 C CA . VAL B 1 33 ? 5.387 -12.172 -1.802 1 89.88 33 VAL B CA 1
ATOM 1241 C C . VAL B 1 33 ? 6.656 -12.945 -1.457 1 89.88 33 VAL B C 1
ATOM 1243 O O . VAL B 1 33 ? 6.773 -14.133 -1.778 1 89.88 33 VAL B O 1
ATOM 1246 N N . GLN B 1 34 ? 7.594 -12.203 -0.729 1 85.94 34 GLN B N 1
ATOM 1247 C CA . GLN B 1 34 ? 8.898 -12.828 -0.51 1 85.94 34 GLN B CA 1
ATOM 1248 C C . GLN B 1 34 ? 9.195 -12.969 0.979 1 85.94 34 GLN B C 1
ATOM 1250 O O . GLN B 1 34 ? 10.281 -13.414 1.36 1 85.94 34 GLN B O 1
ATOM 1255 N N . SER B 1 35 ? 8.266 -12.578 1.835 1 84.69 35 SER B N 1
ATOM 1256 C CA . SER B 1 35 ? 8.469 -12.688 3.275 1 84.69 35 SER B CA 1
ATOM 1257 C C . SER B 1 35 ? 7.145 -12.68 4.027 1 84.69 35 SER B C 1
ATOM 1259 O O . SER B 1 35 ? 6.121 -12.258 3.486 1 84.69 35 SER B O 1
ATOM 1261 N N . GLN B 1 36 ? 7.219 -13.172 5.266 1 86.38 36 GLN B N 1
ATOM 1262 C CA . GLN B 1 36 ? 6.051 -13.148 6.137 1 86.38 36 GLN B CA 1
ATOM 1263 C C . GLN B 1 36 ? 5.586 -11.719 6.395 1 86.38 36 GLN B C 1
ATOM 1265 O O . GLN B 1 36 ? 4.383 -11.445 6.441 1 86.38 36 GLN B O 1
ATOM 1270 N N . ALA B 1 37 ? 6.508 -10.867 6.574 1 79.56 37 ALA B N 1
ATOM 1271 C CA . ALA B 1 37 ? 6.168 -9.469 6.824 1 79.56 37 ALA B CA 1
ATOM 1272 C C . ALA B 1 37 ? 5.395 -8.867 5.652 1 79.56 37 ALA B C 1
ATOM 1274 O O . ALA B 1 37 ? 4.391 -8.18 5.852 1 79.56 37 ALA B O 1
ATOM 1275 N N . GLU B 1 38 ? 5.852 -9.125 4.453 1 82.38 38 GLU B N 1
ATOM 1276 C CA . GLU B 1 38 ? 5.156 -8.656 3.258 1 82.38 38 GLU B CA 1
ATOM 1277 C C . GLU B 1 38 ? 3.762 -9.266 3.15 1 82.38 38 GLU B C 1
ATOM 1279 O O . GLU B 1 38 ? 2.803 -8.578 2.797 1 82.38 38 GLU B O 1
ATOM 1284 N N . ASN B 1 39 ? 3.68 -10.539 3.432 1 87.06 39 ASN B N 1
ATOM 1285 C CA . ASN B 1 39 ? 2.385 -11.211 3.426 1 87.06 39 ASN B CA 1
ATOM 1286 C C . ASN B 1 39 ? 1.402 -10.547 4.387 1 87.06 39 ASN B C 1
ATOM 1288 O O . ASN B 1 39 ? 0.261 -10.273 4.016 1 87.06 39 ASN B O 1
ATOM 1292 N N . ASP B 1 40 ? 1.833 -10.359 5.57 1 80.44 40 ASP B N 1
ATOM 1293 C CA . ASP B 1 40 ? 0.986 -9.734 6.582 1 80.44 40 ASP B CA 1
ATOM 1294 C C . ASP B 1 40 ? 0.543 -8.336 6.145 1 80.44 40 ASP B C 1
ATOM 1296 O O . ASP B 1 40 ? -0.607 -7.949 6.359 1 80.44 40 ASP B O 1
ATOM 1300 N N . TRP B 1 41 ? 1.432 -7.73 5.531 1 78.56 41 TRP B N 1
ATOM 1301 C CA . TRP B 1 41 ? 1.135 -6.391 5.027 1 78.56 41 TRP B CA 1
ATOM 1302 C C . TRP B 1 41 ? 0.061 -6.445 3.947 1 78.56 41 TRP B C 1
ATOM 1304 O O . TRP B 1 41 ? -0.887 -5.656 3.967 1 78.56 41 TRP B O 1
ATOM 1314 N N . LEU B 1 42 ? 0.206 -7.281 3.057 1 83.62 42 LEU B N 1
ATOM 1315 C CA . LEU B 1 42 ? -0.74 -7.434 1.957 1 83.62 42 LEU B CA 1
ATOM 1316 C C . LEU B 1 42 ? -2.123 -7.805 2.479 1 83.62 42 LEU B C 1
ATOM 1318 O O . LEU B 1 42 ? -3.135 -7.316 1.97 1 83.62 42 LEU B O 1
ATOM 1322 N N . MET B 1 43 ? -2.17 -8.602 3.451 1 83 43 MET B N 1
ATOM 1323 C CA . MET B 1 43 ? -3.455 -8.984 4.031 1 83 43 MET B CA 1
ATOM 1324 C C . MET B 1 43 ? -4.168 -7.77 4.617 1 83 43 MET B C 1
ATOM 1326 O O . MET B 1 43 ? -5.375 -7.602 4.434 1 83 43 MET B O 1
ATOM 1330 N N . ALA B 1 44 ? -3.453 -7.02 5.305 1 76.62 44 ALA B N 1
ATOM 1331 C CA . ALA B 1 44 ? -4.043 -5.82 5.891 1 76.62 44 ALA B CA 1
ATOM 1332 C C . ALA B 1 44 ? -4.527 -4.863 4.805 1 76.62 44 ALA B C 1
ATOM 1334 O O . ALA B 1 44 ? -5.629 -4.316 4.898 1 76.62 44 ALA B O 1
ATOM 1335 N N . LEU B 1 45 ? -3.73 -4.695 3.844 1 77.88 45 LEU B N 1
ATOM 1336 C CA . LEU B 1 45 ? -4.043 -3.799 2.734 1 77.88 45 LEU B CA 1
ATOM 1337 C C . LEU B 1 45 ? -5.297 -4.258 2 1 77.88 45 LEU B C 1
ATOM 1339 O O . LEU B 1 45 ? -6.191 -3.455 1.729 1 77.88 45 LEU B O 1
ATOM 1343 N N . THR B 1 46 ? -5.387 -5.473 1.72 1 79.81 46 THR B N 1
ATOM 1344 C CA . THR B 1 46 ? -6.449 -5.996 0.869 1 79.81 46 THR B CA 1
ATOM 1345 C C . THR B 1 46 ? -7.73 -6.203 1.672 1 79.81 46 THR B C 1
ATOM 1347 O O . THR B 1 46 ? -8.82 -6.312 1.1 1 79.81 46 THR B O 1
ATOM 1350 N N . ALA B 1 47 ? -7.629 -6.348 2.967 1 75 47 ALA B N 1
ATOM 1351 C CA . ALA B 1 47 ? -8.805 -6.488 3.822 1 75 47 ALA B CA 1
ATOM 1352 C C . ALA B 1 47 ? -9.703 -5.254 3.73 1 75 47 ALA B C 1
ATOM 1354 O O . ALA B 1 47 ? -10.922 -5.355 3.854 1 75 47 ALA B O 1
ATOM 1355 N N . THR B 1 48 ? -9.156 -4.148 3.494 1 69.19 48 THR B N 1
ATOM 1356 C CA . THR B 1 48 ? -9.914 -2.898 3.523 1 69.19 48 THR B CA 1
ATOM 1357 C C . THR B 1 48 ? -10.32 -2.484 2.113 1 69.19 48 THR B C 1
ATOM 1359 O O . THR B 1 48 ? -11.367 -1.849 1.928 1 69.19 48 THR B O 1
ATOM 1362 N N . HIS B 1 49 ? -9.578 -2.965 1.103 1 65.25 49 HIS B N 1
ATOM 1363 C CA . HIS B 1 49 ? -9.781 -2.363 -0.211 1 65.25 49 HIS B CA 1
ATOM 1364 C C . HIS B 1 49 ? -10.352 -3.379 -1.199 1 65.25 49 HIS B C 1
ATOM 1366 O O . HIS B 1 49 ? -10.883 -3 -2.244 1 65.25 49 HIS B O 1
ATOM 1372 N N . CYS B 1 50 ? -10.102 -4.633 -0.999 1 64.31 50 CYS B N 1
ATOM 1373 C CA . CYS B 1 50 ? -10.516 -5.605 -2.004 1 64.31 50 CYS B CA 1
ATOM 1374 C C . CYS B 1 50 ? -11.797 -6.309 -1.582 1 64.31 50 CYS B C 1
ATOM 1376 O O . CYS B 1 50 ? -12.305 -7.176 -2.299 1 64.31 50 CYS B O 1
ATOM 1378 N N . GLY B 1 51 ? -12.555 -5.707 -0.583 1 61.91 51 GLY B N 1
ATOM 1379 C CA . GLY B 1 51 ? -13.828 -6.305 -0.195 1 61.91 51 GLY B CA 1
ATOM 1380 C C . GLY B 1 51 ? -13.68 -7.711 0.35 1 61.91 51 GLY B C 1
ATOM 1381 O O . GLY B 1 51 ? -12.57 -8.242 0.419 1 61.91 51 GLY B O 1
ATOM 1382 N N . ALA B 1 52 ? -14.664 -8.422 1.006 1 57.88 52 ALA B N 1
ATOM 1383 C CA . ALA B 1 52 ? -14.797 -9.812 1.425 1 57.88 52 ALA B CA 1
ATOM 1384 C C . ALA B 1 52 ? -14.969 -10.734 0.221 1 57.88 52 ALA B C 1
ATOM 1386 O O . ALA B 1 52 ? -15.68 -10.406 -0.727 1 57.88 52 ALA B O 1
ATOM 1387 N N . PRO B 1 53 ? -14.484 -12.32 0.214 1 58.44 53 PRO B N 1
ATOM 1388 C CA . PRO B 1 53 ? -13.523 -12.883 1.162 1 58.44 53 PRO B CA 1
ATOM 1389 C C . PRO B 1 53 ? -12.109 -12.344 0.961 1 58.44 53 PRO B C 1
ATOM 1391 O O . PRO B 1 53 ? -11.141 -12.977 1.386 1 58.44 53 PRO B O 1
ATOM 1394 N N . ASN B 1 54 ? -11.758 -11.188 0.264 1 73.38 54 ASN B N 1
ATOM 1395 C CA . ASN B 1 54 ? -10.562 -10.352 0.196 1 73.38 54 ASN B CA 1
ATOM 1396 C C . ASN B 1 54 ? -9.406 -11.078 -0.484 1 73.38 54 ASN B C 1
ATOM 1398 O O . ASN B 1 54 ? -8.273 -11.047 0.006 1 73.38 54 ASN B O 1
ATOM 1402 N N . GLU B 1 55 ? -9.797 -11.922 -1.537 1 88.62 55 GLU B N 1
ATOM 1403 C CA . GLU B 1 55 ? -8.789 -12.641 -2.307 1 88.62 55 GLU B CA 1
ATOM 1404 C C . GLU B 1 55 ? -8.18 -11.758 -3.391 1 88.62 55 GLU B C 1
ATOM 1406 O O . GLU B 1 55 ? -8.883 -10.945 -4.004 1 88.62 55 GLU B O 1
ATOM 1411 N N . TYR B 1 56 ? -6.871 -11.969 -3.584 1 93.62 56 TYR B N 1
ATOM 1412 C CA . TYR B 1 56 ? -6.156 -11.188 -4.582 1 93.62 56 TYR B CA 1
ATOM 1413 C C . TYR B 1 56 ? -5.09 -12.023 -5.277 1 93.62 56 TYR B C 1
ATOM 1415 O O . TYR B 1 56 ? -4.555 -12.969 -4.691 1 93.62 56 TYR B O 1
ATOM 1423 N N . TRP B 1 57 ? -4.859 -11.656 -6.504 1 95.94 57 TRP B N 1
ATOM 1424 C CA . TRP B 1 57 ? -3.861 -12.367 -7.293 1 95.94 57 TRP B CA 1
ATOM 1425 C C . TRP B 1 57 ? -2.461 -12.141 -6.734 1 95.94 57 TRP B C 1
ATOM 1427 O O . TRP B 1 57 ? -2.127 -11.023 -6.32 1 95.94 57 TRP B O 1
ATOM 1437 N N . LEU B 1 58 ? -1.698 -13.148 -6.703 1 95.38 58 LEU B N 1
ATOM 1438 C CA . LEU B 1 58 ? -0.244 -13.055 -6.641 1 95.38 58 LEU B CA 1
ATOM 1439 C C . LEU B 1 58 ? 0.383 -13.391 -7.988 1 95.38 58 LEU B C 1
ATOM 1441 O O . LEU B 1 58 ? -0.267 -13.992 -8.844 1 95.38 58 LEU B O 1
ATOM 1445 N N . ASN B 1 59 ? 1.625 -13.109 -8.117 1 96.12 59 ASN B N 1
ATOM 1446 C CA . ASN B 1 59 ? 2.268 -13.227 -9.422 1 96.12 59 ASN B CA 1
ATOM 1447 C C . ASN B 1 59 ? 2.844 -14.625 -9.641 1 96.12 59 ASN B C 1
ATOM 1449 O O . ASN B 1 59 ? 3.82 -14.797 -10.375 1 96.12 59 ASN B O 1
ATOM 1453 N N . GLY B 1 60 ? 2.348 -15.586 -9.008 1 93.19 60 GLY B N 1
ATOM 1454 C CA . GLY B 1 60 ? 2.789 -16.969 -9.18 1 93.19 60 GLY B CA 1
ATOM 1455 C C . GLY B 1 60 ? 2.053 -17.688 -10.289 1 93.19 60 GLY B C 1
ATOM 1456 O O . GLY B 1 60 ? 0.846 -17.516 -10.461 1 93.19 60 GLY B O 1
ATOM 1457 N N . PHE B 1 61 ? 2.811 -18.531 -10.93 1 92.5 61 PHE B N 1
ATOM 1458 C CA . PHE B 1 61 ? 2.256 -19.219 -12.086 1 92.5 61 PHE B CA 1
ATOM 1459 C C . PHE B 1 61 ? 2.971 -20.547 -12.32 1 92.5 61 PHE B C 1
ATOM 1461 O O . PHE B 1 61 ? 4.199 -20.625 -12.219 1 92.5 61 PHE B O 1
ATOM 1468 N N . ASP B 1 62 ? 2.205 -21.562 -12.539 1 90.56 62 ASP B N 1
ATOM 1469 C CA . ASP B 1 62 ? 2.734 -22.859 -12.945 1 90.56 62 ASP B CA 1
ATOM 1470 C C . ASP B 1 62 ? 2.857 -22.938 -14.469 1 90.56 62 ASP B C 1
ATOM 1472 O O . ASP B 1 62 ? 1.921 -23.359 -15.148 1 90.56 62 ASP B O 1
ATOM 1476 N N . THR B 1 63 ? 4 -22.641 -15 1 83.69 63 THR B N 1
ATOM 1477 C CA . THR B 1 63 ? 4.207 -22.391 -16.422 1 83.69 63 THR B CA 1
ATOM 1478 C C . THR B 1 63 ? 4.195 -23.703 -17.203 1 83.69 63 THR B C 1
ATOM 1480 O O . THR B 1 63 ? 3.818 -23.734 -18.375 1 83.69 63 THR B O 1
ATOM 1483 N N . ASP B 1 64 ? 4.559 -24.75 -16.578 1 85.31 64 ASP B N 1
ATOM 1484 C CA . ASP B 1 64 ? 4.738 -25.984 -17.328 1 85.31 64 ASP B CA 1
ATOM 1485 C C . ASP B 1 64 ? 3.736 -27.047 -16.875 1 85.31 64 ASP B C 1
ATOM 1487 O O . ASP B 1 64 ? 3.9 -28.234 -17.172 1 85.31 64 ASP B O 1
ATOM 1491 N N . ASP B 1 65 ? 2.838 -26.672 -16.109 1 85.38 65 ASP B N 1
ATOM 1492 C CA . ASP B 1 65 ? 1.771 -27.547 -15.625 1 85.38 65 ASP B CA 1
ATOM 1493 C C . ASP B 1 65 ? 2.338 -28.703 -14.805 1 85.38 65 ASP B C 1
ATOM 1495 O O . ASP B 1 65 ? 1.843 -29.828 -14.891 1 85.38 65 ASP B O 1
ATOM 1499 N N . SER B 1 66 ? 3.367 -28.516 -14.039 1 85.75 66 SER B N 1
ATOM 1500 C CA . SER B 1 66 ? 4.027 -29.562 -13.266 1 85.75 66 SER B CA 1
ATOM 1501 C C . SER B 1 66 ? 3.596 -29.516 -11.805 1 85.75 66 SER B C 1
ATOM 1503 O O . SER B 1 66 ? 3.859 -30.453 -11.047 1 85.75 66 SER B O 1
ATOM 1505 N N . GLY B 1 67 ? 2.951 -28.484 -11.438 1 84.5 67 GLY B N 1
ATOM 1506 C CA . GLY B 1 67 ? 2.666 -28.25 -10.023 1 84.5 67 GLY B CA 1
ATOM 1507 C C . GLY B 1 67 ? 3.74 -27.453 -9.32 1 84.5 67 GLY B C 1
ATOM 1508 O O . GLY B 1 67 ? 3.639 -27.188 -8.117 1 84.5 67 GLY B O 1
ATOM 1509 N N . SER B 1 68 ? 4.688 -27 -10.086 1 86.19 68 SER B N 1
ATOM 1510 C CA . SER B 1 68 ? 5.715 -26.109 -9.562 1 86.19 68 SER B CA 1
ATOM 1511 C C . SER B 1 68 ? 5.441 -24.656 -9.961 1 86.19 68 SER B C 1
ATOM 1513 O O . SER B 1 68 ? 5.223 -24.359 -11.133 1 86.19 68 SER B O 1
ATOM 1515 N N . PHE B 1 69 ? 5.441 -23.844 -8.984 1 89.81 69 PHE B N 1
ATOM 1516 C CA . PHE B 1 69 ? 5.066 -22.453 -9.203 1 89.81 69 PHE B CA 1
ATOM 1517 C C . PHE B 1 69 ? 6.285 -21.547 -9.133 1 89.81 69 PHE B C 1
ATOM 1519 O O . PHE B 1 69 ? 7.184 -21.766 -8.312 1 89.81 69 PHE B O 1
ATOM 1526 N N . THR B 1 70 ? 6.266 -20.547 -10.031 1 88.31 70 THR B N 1
ATOM 1527 C CA . THR B 1 70 ? 7.32 -19.531 -10.062 1 88.31 70 THR B CA 1
ATOM 1528 C C . THR B 1 70 ? 6.727 -18.141 -10.031 1 88.31 70 THR B C 1
ATOM 1530 O O . THR B 1 70 ? 5.598 -17.922 -10.484 1 88.31 70 THR B O 1
ATOM 1533 N N . TRP B 1 71 ? 7.566 -17.219 -9.422 1 91.94 71 TRP B N 1
ATOM 1534 C CA . TRP B 1 71 ? 7.273 -15.805 -9.602 1 91.94 71 TRP B CA 1
ATOM 1535 C C . TRP B 1 71 ? 7.668 -15.344 -11 1 91.94 71 TRP B C 1
ATOM 1537 O O . TRP B 1 71 ? 8.844 -15.383 -11.367 1 91.94 71 TRP B O 1
ATOM 1547 N N . ILE B 1 72 ? 6.707 -14.844 -11.711 1 88.25 72 ILE B N 1
ATOM 1548 C CA . ILE B 1 72 ? 6.859 -14.648 -13.148 1 88.25 72 ILE B CA 1
ATOM 1549 C C . ILE B 1 72 ? 7.891 -13.555 -13.414 1 88.25 72 ILE B C 1
ATOM 1551 O O . ILE B 1 72 ? 8.711 -13.672 -14.328 1 88.25 72 ILE B O 1
ATOM 1555 N N . ASP B 1 73 ? 7.91 -12.508 -12.703 1 85 73 ASP B N 1
ATOM 1556 C CA . ASP B 1 73 ? 8.719 -11.352 -13.07 1 85 73 ASP B CA 1
ATOM 1557 C C . ASP B 1 73 ? 10.109 -11.438 -12.453 1 85 73 ASP B C 1
ATOM 1559 O O . ASP B 1 73 ? 11.109 -11.188 -13.133 1 85 73 ASP B O 1
ATOM 1563 N N . SER B 1 74 ? 10.148 -11.789 -11.195 1 81.88 74 SER B N 1
ATOM 1564 C CA . SER B 1 74 ? 11.461 -11.883 -10.57 1 81.88 74 SER B CA 1
ATOM 1565 C C . SER B 1 74 ? 12.156 -13.195 -10.938 1 81.88 74 SER B C 1
ATOM 1567 O O . SER B 1 74 ? 13.383 -13.305 -10.836 1 81.88 74 SER B O 1
ATOM 1569 N N . GLN B 1 75 ? 11.453 -14.141 -11.391 1 76.5 75 GLN B N 1
ATOM 1570 C CA . GLN B 1 75 ? 11.93 -15.484 -11.703 1 76.5 75 GLN B CA 1
ATOM 1571 C C . GLN B 1 75 ? 12.586 -16.141 -10.484 1 76.5 75 GLN B C 1
ATOM 1573 O O . GLN B 1 75 ? 13.383 -17.062 -10.625 1 76.5 75 GLN B O 1
ATOM 1578 N N . ASN B 1 76 ? 12.336 -15.477 -9.32 1 66.75 76 ASN B N 1
ATOM 1579 C CA . ASN B 1 76 ? 12.906 -16.047 -8.109 1 66.75 76 ASN B CA 1
ATOM 1580 C C . ASN B 1 76 ? 12.07 -17.203 -7.586 1 66.75 76 ASN B C 1
ATOM 1582 O O . ASN B 1 76 ? 10.844 -17.188 -7.676 1 66.75 76 ASN B O 1
ATOM 1586 N N . LEU B 1 77 ? 12.734 -18.375 -7.402 1 60.84 77 LEU B N 1
ATOM 1587 C CA . LEU B 1 77 ? 12.086 -19.375 -6.559 1 60.84 77 LEU B CA 1
ATOM 1588 C C . LEU B 1 77 ? 11.836 -18.828 -5.156 1 60.84 77 LEU B C 1
ATOM 1590 O O . LEU B 1 77 ? 12.742 -18.266 -4.539 1 60.84 77 LEU B O 1
ATOM 1594 N N . THR B 1 78 ? 10.664 -18.453 -4.887 1 63.41 78 THR B N 1
ATOM 1595 C CA . THR B 1 78 ? 10.469 -17.828 -3.578 1 63.41 78 THR B CA 1
ATOM 1596 C C . THR B 1 78 ? 10.953 -18.766 -2.467 1 63.41 78 THR B C 1
ATOM 1598 O O . THR B 1 78 ? 10.773 -19.984 -2.547 1 63.41 78 THR B O 1
ATOM 1601 N N . THR B 1 79 ? 11.953 -18.25 -1.703 1 73.5 79 THR B N 1
ATOM 1602 C CA . THR B 1 79 ? 12.312 -18.969 -0.478 1 73.5 79 THR B CA 1
ATOM 1603 C C . THR B 1 79 ? 11.18 -18.906 0.536 1 73.5 79 THR B C 1
ATOM 1605 O O . THR B 1 79 ? 11.133 -19.688 1.48 1 73.5 79 THR B O 1
ATOM 1608 N N . TYR B 1 80 ? 10.375 -18.016 0.372 1 85.94 80 TYR B N 1
ATOM 1609 C CA . TYR B 1 80 ? 9.18 -17.938 1.209 1 85.94 80 TYR B CA 1
ATOM 1610 C C . TYR B 1 80 ? 8.016 -18.672 0.565 1 85.94 80 TYR B C 1
ATOM 1612 O O . TYR B 1 80 ? 7.598 -18.344 -0.545 1 85.94 80 TYR B O 1
ATOM 1620 N N . ILE B 1 81 ? 7.598 -19.781 1.239 1 88.12 81 ILE B N 1
ATOM 1621 C CA . ILE B 1 81 ? 6.473 -20.578 0.763 1 88.12 81 ILE B CA 1
ATOM 1622 C C . ILE B 1 81 ? 5.332 -20.516 1.774 1 88.12 81 ILE B C 1
ATOM 1624 O O . ILE B 1 81 ? 5.551 -20.672 2.977 1 88.12 81 ILE B O 1
ATOM 1628 N N . ASN B 1 82 ? 4.039 -20.328 1.292 1 93.5 82 ASN B N 1
ATOM 1629 C CA . ASN B 1 82 ? 2.916 -20.094 2.193 1 93.5 82 ASN B CA 1
ATOM 1630 C C . ASN B 1 82 ? 1.633 -20.734 1.67 1 93.5 82 ASN B C 1
ATOM 1632 O O . ASN B 1 82 ? 0.581 -20.094 1.638 1 93.5 82 ASN B O 1
ATOM 1636 N N . TRP B 1 83 ? 1.735 -21.922 1.373 1 93 83 TRP B N 1
ATOM 1637 C CA . TRP B 1 83 ? 0.587 -22.641 0.812 1 93 83 TRP B CA 1
ATOM 1638 C C . TRP B 1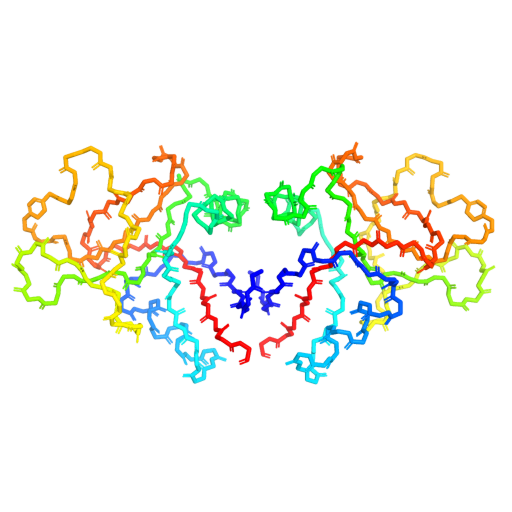 83 ? -0.402 -23.016 1.906 1 93 83 TRP B C 1
ATOM 1640 O O . TRP B 1 83 ? -0.001 -23.422 3 1 93 83 TRP B O 1
ATOM 1650 N N . PHE B 1 84 ? -1.674 -22.891 1.587 1 92.69 84 PHE B N 1
ATOM 1651 C CA . PHE B 1 84 ? -2.705 -23.5 2.418 1 92.69 84 PHE B CA 1
ATOM 1652 C C . PHE B 1 84 ? -2.555 -25.016 2.439 1 92.69 84 PHE B C 1
ATOM 1654 O O . PHE B 1 84 ? -2.047 -25.609 1.486 1 92.69 84 PHE B O 1
ATOM 1661 N N . THR B 1 85 ? -3.012 -25.562 3.541 1 90.56 85 THR B N 1
ATOM 1662 C CA . THR B 1 85 ? -2.938 -27.016 3.654 1 90.56 85 THR B CA 1
ATOM 1663 C C . THR B 1 85 ? -3.576 -27.688 2.443 1 90.56 85 THR B C 1
ATOM 1665 O O . THR B 1 85 ? -4.676 -27.312 2.025 1 90.56 85 THR B O 1
ATOM 1668 N N . ALA B 1 86 ? -2.926 -28.641 1.796 1 90.44 86 ALA B N 1
ATOM 1669 C CA . ALA B 1 86 ? -3.385 -29.438 0.671 1 90.44 86 ALA B CA 1
ATOM 1670 C C . ALA B 1 86 ? -3.238 -28.688 -0.646 1 90.44 86 ALA B C 1
ATOM 1672 O O . ALA B 1 86 ? -3.67 -29.172 -1.696 1 90.44 86 ALA B O 1
ATOM 1673 N N . GLU B 1 87 ? -2.736 -27.484 -0.501 1 91.38 87 GLU B N 1
ATOM 1674 C CA . GLU B 1 87 ? -2.441 -26.719 -1.709 1 91.38 87 GLU B CA 1
ATOM 1675 C C . GLU B 1 87 ? -0.943 -26.703 -2 1 91.38 87 GLU B C 1
ATOM 1677 O O . GLU B 1 87 ? -0.126 -26.828 -1.085 1 91.38 87 GLU B O 1
ATOM 1682 N N . PRO B 1 88 ? -0.514 -26.484 -3.146 1 90.06 88 PRO B N 1
ATOM 1683 C CA . PRO B 1 88 ? -1.332 -26.406 -4.359 1 90.06 88 PRO B CA 1
ATOM 1684 C C . PRO B 1 88 ? -1.986 -27.734 -4.719 1 90.06 88 PRO B C 1
ATOM 1686 O O . PRO B 1 88 ? -1.431 -28.797 -4.43 1 90.06 88 PRO B O 1
ATOM 1689 N N . SER B 1 89 ? -3.188 -27.781 -5.301 1 89.94 89 SER B N 1
ATOM 1690 C CA . SER B 1 89 ? -3.941 -29 -5.574 1 89.94 89 SER B CA 1
ATOM 1691 C C . SER B 1 89 ? -3.844 -29.391 -7.047 1 89.94 89 SER B C 1
ATOM 1693 O O . SER B 1 89 ? -4.262 -30.484 -7.438 1 89.94 89 SER B O 1
ATOM 1695 N N . PHE B 1 90 ? -3.258 -28.672 -7.797 1 77.75 90 PHE B N 1
ATOM 1696 C CA . PHE B 1 90 ? -3.049 -29.062 -9.188 1 77.75 90 PHE B CA 1
ATOM 1697 C C . PHE B 1 90 ? -4.129 -30.047 -9.633 1 77.75 90 PHE B C 1
ATOM 1699 O O . PHE B 1 90 ? -4.777 -30.688 -8.805 1 77.75 90 PHE B O 1
ATOM 1706 N N . PRO B 1 91 ? -4.637 -30.516 -11.031 1 80.31 91 PRO B N 1
ATOM 1707 C CA . PRO B 1 91 ? -4.348 -29.828 -12.289 1 80.31 91 PRO B CA 1
ATOM 1708 C C . PRO B 1 91 ? -5.332 -28.688 -12.578 1 80.31 91 PRO B C 1
ATOM 1710 O O . PRO B 1 91 ? -6.309 -28.516 -11.852 1 80.31 91 PRO B O 1
ATOM 1713 N N . ALA B 1 92 ? -5.176 -27.859 -13.352 1 84.44 92 ALA B N 1
ATOM 1714 C CA . ALA B 1 92 ? -6.09 -26.875 -13.922 1 84.44 92 ALA B CA 1
ATOM 1715 C C . ALA B 1 92 ? -6.051 -25.562 -13.133 1 84.44 92 ALA B C 1
ATOM 1717 O O . ALA B 1 92 ? -6.695 -24.594 -13.508 1 84.44 92 ALA B O 1
ATOM 1718 N N . GLU B 1 93 ? -5.34 -25.562 -11.961 1 92.75 93 GLU B N 1
ATOM 1719 C CA . GLU B 1 93 ? -5.152 -24.344 -11.164 1 92.75 93 GLU B CA 1
ATOM 1720 C C . GLU B 1 93 ? -3.717 -23.844 -11.258 1 92.75 93 GLU B C 1
ATOM 1722 O O . GLU B 1 93 ? -2.846 -24.297 -10.508 1 92.75 93 GLU B O 1
ATOM 1727 N N . GLN B 1 94 ? -3.504 -22.938 -12.117 1 94.44 94 GLN B N 1
ATOM 1728 C CA . GLN B 1 94 ? -2.135 -22.594 -12.477 1 94.44 94 GLN B CA 1
ATOM 1729 C C . GLN B 1 94 ? -1.753 -21.219 -11.93 1 94.44 94 GLN B C 1
ATOM 1731 O O . GLN B 1 94 ? -0.622 -20.766 -12.109 1 94.44 94 GLN B O 1
ATOM 1736 N N . CYS B 1 95 ? -2.689 -20.547 -11.367 1 96.19 95 CYS B N 1
ATOM 1737 C CA . CYS B 1 95 ? -2.414 -19.234 -10.82 1 96.19 95 CYS B CA 1
ATOM 1738 C C . CYS B 1 95 ? -2.539 -19.234 -9.305 1 96.19 95 CYS B C 1
ATOM 1740 O O . CYS B 1 95 ? -3.176 -20.109 -8.734 1 96.19 95 CYS B O 1
ATOM 1742 N N . VAL B 1 96 ? -1.898 -18.234 -8.695 1 94.94 96 VAL B N 1
ATOM 1743 C CA . VAL B 1 96 ? -1.844 -18.188 -7.238 1 94.94 96 VAL B CA 1
ATOM 1744 C C . VAL B 1 96 ? -2.643 -17 -6.727 1 94.94 96 VAL B C 1
ATOM 1746 O O . VAL B 1 96 ? -2.541 -15.891 -7.273 1 94.94 96 VAL B O 1
ATOM 1749 N N . ALA B 1 97 ? -3.445 -17.25 -5.789 1 94.5 97 ALA B N 1
ATOM 1750 C CA . ALA B 1 97 ? -4.148 -16.203 -5.062 1 94.5 97 ALA B CA 1
ATOM 1751 C C . ALA B 1 97 ? -3.932 -16.328 -3.557 1 94.5 97 ALA B C 1
ATOM 1753 O O . ALA B 1 97 ? -3.652 -17.422 -3.061 1 94.5 97 ALA B O 1
ATOM 1754 N N . ALA B 1 98 ? -3.971 -15.195 -2.885 1 92.19 98 ALA B N 1
ATOM 1755 C CA . ALA B 1 98 ? -3.992 -15.172 -1.424 1 92.19 98 ALA B CA 1
ATOM 1756 C C . ALA B 1 98 ? -5.273 -14.531 -0.904 1 92.19 98 ALA B C 1
ATOM 1758 O O . ALA B 1 98 ? -5.977 -13.836 -1.648 1 92.19 98 ALA B O 1
ATOM 1759 N N . SER B 1 99 ? -5.613 -14.883 0.323 1 82.44 99 SER B N 1
ATOM 1760 C CA . SER B 1 99 ? -6.84 -14.328 0.887 1 82.44 99 SER B CA 1
ATOM 1761 C C . SER B 1 99 ? -6.707 -14.109 2.391 1 82.44 99 SER B C 1
ATOM 1763 O O . SER B 1 99 ? -6.055 -14.898 3.082 1 82.44 99 SER B O 1
ATOM 1765 N N . THR B 1 100 ? -7.395 -13.086 2.766 1 75.5 100 THR B N 1
ATOM 1766 C CA . THR B 1 100 ? -7.551 -12.914 4.203 1 75.5 100 THR B CA 1
ATOM 1767 C C . THR B 1 100 ? -8.383 -14.047 4.801 1 75.5 100 THR B C 1
ATOM 1769 O O . THR B 1 100 ? -8.195 -14.414 5.961 1 75.5 100 THR B O 1
ATOM 1772 N N . GLY B 1 101 ? -9.273 -14.57 3.984 1 74.38 101 GLY B N 1
ATOM 1773 C CA . GLY B 1 101 ? -10.117 -15.664 4.43 1 74.38 101 GLY B CA 1
ATOM 1774 C C . GLY B 1 101 ? -9.336 -16.938 4.727 1 74.38 101 GLY B C 1
ATOM 1775 O O . GLY B 1 101 ? -9.812 -17.797 5.465 1 74.38 101 GLY B O 1
ATOM 1776 N N . TYR B 1 102 ? -8.188 -17.062 4.211 1 80.38 102 TYR B N 1
ATOM 1777 C CA . TYR B 1 102 ? -7.297 -18.188 4.445 1 80.38 102 TYR B CA 1
ATOM 1778 C C . TYR B 1 102 ? -6.07 -17.766 5.242 1 80.38 102 TYR B C 1
ATOM 1780 O O . TYR B 1 102 ? -4.98 -18.312 5.055 1 80.38 102 TYR B O 1
ATOM 1788 N N . SER B 1 103 ? -6.238 -16.672 6.039 1 82.5 103 SER B N 1
ATOM 1789 C CA . SER B 1 103 ? -5.176 -16.156 6.895 1 82.5 103 SER B CA 1
ATOM 1790 C C . SER B 1 103 ? -3.939 -15.797 6.078 1 82.5 103 SER B C 1
ATOM 1792 O O . SER B 1 103 ? -2.811 -16.031 6.52 1 82.5 103 SER B O 1
ATOM 1794 N N . GLY B 1 104 ? -4.152 -15.438 4.859 1 88.75 104 GLY B N 1
ATOM 1795 C CA . GLY B 1 104 ? -3.057 -14.992 4.012 1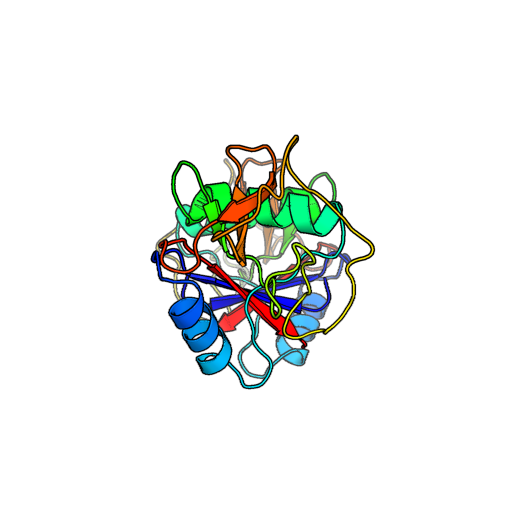 88.75 104 GLY B CA 1
ATOM 1796 C C . GLY B 1 104 ? -2.363 -16.125 3.285 1 88.75 104 GLY B C 1
ATOM 1797 O O . GLY B 1 104 ? -1.408 -15.898 2.537 1 88.75 104 GLY B O 1
ATOM 1798 N N . LEU B 1 105 ? -2.787 -17.375 3.475 1 93 105 LEU B N 1
ATOM 1799 C CA . LEU B 1 105 ? -2.197 -18.516 2.805 1 93 105 LEU B CA 1
ATOM 1800 C C . LEU B 1 105 ? -2.596 -18.562 1.333 1 93 105 LEU B C 1
ATOM 1802 O O . LEU B 1 105 ? -3.576 -17.922 0.936 1 93 105 LEU B O 1
ATOM 1806 N N . TRP B 1 106 ? -1.747 -19.297 0.612 1 93.88 106 TRP B N 1
ATOM 1807 C CA . TRP B 1 106 ? -1.9 -19.281 -0.839 1 93.88 106 TRP B CA 1
ATOM 1808 C C . TRP B 1 106 ? -2.76 -20.453 -1.305 1 93.88 106 TRP B C 1
ATOM 1810 O O . TRP B 1 106 ? -2.744 -21.531 -0.695 1 93.88 106 TRP B O 1
ATOM 1820 N N . ASN B 1 107 ? -3.496 -20.219 -2.332 1 93.19 107 ASN B N 1
ATOM 1821 C CA . ASN B 1 107 ? -4.266 -21.219 -3.051 1 93.19 107 ASN B CA 1
ATOM 1822 C C . ASN B 1 107 ? -4.043 -21.125 -4.559 1 93.19 107 ASN B C 1
ATOM 1824 O O . ASN B 1 107 ? -4.016 -20.031 -5.121 1 93.19 107 ASN B O 1
ATOM 1828 N N . ASP B 1 108 ? -3.775 -22.297 -5.152 1 93.88 108 ASP B N 1
ATOM 1829 C CA . ASP B 1 108 ? -3.789 -22.281 -6.613 1 93.88 108 ASP B CA 1
ATOM 1830 C C . ASP B 1 108 ? -5.219 -22.328 -7.148 1 93.88 108 ASP B C 1
ATOM 1832 O O . ASP B 1 108 ? -6.062 -23.062 -6.621 1 93.88 108 ASP B O 1
ATOM 1836 N N . ILE B 1 109 ? -5.465 -21.469 -8.094 1 94.06 109 ILE B N 1
ATOM 1837 C CA . ILE B 1 109 ? -6.812 -21.406 -8.656 1 94.06 109 ILE B CA 1
ATOM 1838 C C . ILE B 1 109 ? -6.73 -21.234 -10.172 1 94.06 109 ILE B C 1
ATOM 1840 O O . ILE B 1 109 ? -5.672 -20.906 -10.711 1 94.06 109 ILE B O 1
ATOM 1844 N N . PRO B 1 110 ? -7.922 -21.547 -10.836 1 95.69 110 PRO B N 1
ATOM 1845 C CA . PRO B 1 110 ? -7.914 -21.328 -12.289 1 95.69 110 PRO B CA 1
ATOM 1846 C C . PRO B 1 110 ? -7.629 -19.875 -12.656 1 95.69 110 PRO B C 1
ATOM 1848 O O . PRO B 1 110 ? -8.211 -18.969 -12.062 1 95.69 110 PRO B O 1
ATOM 1851 N N . CYS B 1 111 ? -6.855 -19.656 -13.656 1 96.69 111 CYS B N 1
ATOM 1852 C CA . CYS B 1 111 ? -6.398 -18.328 -14.047 1 96.69 111 CYS B CA 1
ATOM 1853 C C . CYS B 1 111 ? -7.551 -17.5 -14.602 1 96.69 111 CYS B C 1
ATOM 1855 O O . CYS B 1 111 ? -7.441 -16.266 -14.719 1 96.69 111 CYS B O 1
ATOM 1857 N N . THR B 1 112 ? -8.609 -18.109 -14.906 1 97.06 112 THR B N 1
ATOM 1858 C CA . THR B 1 112 ? -9.75 -17.438 -15.531 1 97.06 112 THR B CA 1
ATOM 1859 C C . THR B 1 112 ? -10.664 -16.828 -14.469 1 97.06 112 THR B C 1
ATOM 1861 O O . THR B 1 112 ? -11.562 -16.047 -14.781 1 97.06 112 THR B O 1
ATOM 1864 N N . GLU B 1 113 ? -10.461 -17.219 -13.18 1 95.69 113 GLU B N 1
ATOM 1865 C CA . GLU B 1 113 ? -11.219 -16.578 -12.117 1 95.69 113 GLU B CA 1
ATOM 1866 C C . GLU B 1 113 ? -10.883 -15.086 -12.039 1 95.69 113 GLU B C 1
ATOM 1868 O O . GLU B 1 113 ? -9.93 -14.625 -12.664 1 95.69 113 GLU B O 1
ATOM 1873 N N . GLN B 1 114 ? -11.789 -14.391 -11.375 1 95.31 114 GLN B N 1
ATOM 1874 C CA . GLN B 1 114 ? -11.57 -12.953 -11.273 1 95.31 114 GLN B CA 1
ATOM 1875 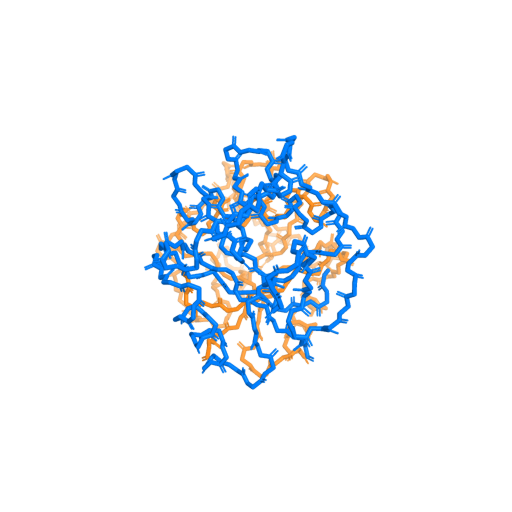C C . GLN B 1 114 ? -11.266 -12.539 -9.844 1 95.31 114 GLN B C 1
ATOM 1877 O O . GLN B 1 114 ? -12.008 -12.883 -8.914 1 95.31 114 GLN B O 1
ATOM 1882 N N . ARG B 1 115 ? -10.133 -11.852 -9.586 1 94.44 115 ARG B N 1
ATOM 1883 C CA . ARG B 1 115 ? -9.719 -11.336 -8.289 1 94.44 115 ARG B CA 1
ATOM 1884 C C . ARG B 1 115 ? -9.117 -9.945 -8.414 1 94.44 115 ARG B C 1
ATOM 1886 O O . ARG B 1 115 ? -8.594 -9.578 -9.469 1 94.44 115 ARG B O 1
ATOM 1893 N N . PRO B 1 116 ? -9.219 -9.117 -7.34 1 93.69 116 PRO B N 1
ATOM 1894 C CA . PRO B 1 116 ? -8.438 -7.875 -7.316 1 93.69 116 PRO B CA 1
ATOM 1895 C C . PRO B 1 116 ? -6.934 -8.125 -7.348 1 93.69 116 PRO B C 1
ATOM 1897 O O . PRO B 1 116 ? -6.492 -9.273 -7.254 1 93.69 116 PRO B O 1
ATOM 1900 N N . VAL B 1 117 ? -6.191 -6.996 -7.488 1 94.31 117 VAL B N 1
ATOM 1901 C CA . VAL B 1 117 ? -4.746 -7.191 -7.59 1 94.31 117 VAL B CA 1
ATOM 1902 C C . VAL B 1 117 ? -4.02 -6.023 -6.926 1 94.31 117 VAL B C 1
ATOM 1904 O O . VAL B 1 117 ? -4.578 -4.93 -6.801 1 94.31 117 VAL B O 1
ATOM 1907 N N . VAL B 1 118 ? -2.869 -6.281 -6.441 1 92.44 118 VAL B N 1
ATOM 1908 C CA . VAL B 1 118 ? -1.895 -5.277 -6.023 1 92.44 118 VAL B CA 1
ATOM 1909 C C . VAL B 1 118 ? -0.713 -5.27 -6.988 1 92.44 118 VAL B C 1
ATOM 1911 O O . VAL B 1 118 ? -0.111 -6.312 -7.254 1 92.44 118 VAL B O 1
ATOM 1914 N N . CYS B 1 119 ? -0.498 -4.125 -7.551 1 94.62 119 CYS B N 1
ATOM 1915 C CA . CYS B 1 119 ? 0.677 -3.945 -8.398 1 94.62 119 CYS B CA 1
ATOM 1916 C C . CYS B 1 119 ? 1.864 -3.445 -7.582 1 94.62 119 CYS B C 1
ATOM 1918 O O . CYS B 1 119 ? 1.699 -2.641 -6.664 1 94.62 119 CYS B O 1
ATOM 1920 N N . GLU B 1 120 ? 3.021 -3.965 -7.949 1 93.56 120 GLU B N 1
ATOM 1921 C CA . GLU B 1 120 ? 4.238 -3.471 -7.316 1 93.56 120 GLU B CA 1
ATOM 1922 C C . GLU B 1 120 ? 5.258 -3.016 -8.359 1 93.56 120 GLU B C 1
ATOM 1924 O O . GLU B 1 120 ? 5.262 -3.512 -9.484 1 93.56 120 GLU B O 1
ATOM 1929 N N . ARG B 1 121 ? 5.98 -1.979 -8.031 1 91.12 121 ARG B N 1
ATOM 1930 C CA . ARG B 1 121 ? 7.059 -1.534 -8.906 1 91.12 121 ARG B CA 1
ATOM 1931 C C . ARG B 1 121 ? 8.273 -1.083 -8.094 1 91.12 121 ARG B C 1
ATOM 1933 O O . ARG B 1 121 ? 8.125 -0.594 -6.973 1 91.12 121 ARG B O 1
ATOM 1940 N N . ASN B 1 122 ? 9.445 -1.47 -8.633 1 79.88 122 ASN B N 1
ATOM 1941 C CA . ASN B 1 122 ? 10.68 -1.034 -7.992 1 79.88 122 ASN B CA 1
ATOM 1942 C C . ASN B 1 122 ? 10.93 0.456 -8.211 1 79.88 122 ASN B C 1
ATOM 1944 O O . ASN B 1 122 ? 10.422 1.04 -9.172 1 79.88 122 ASN B O 1
ATOM 1948 N N . THR B 1 123 ? 11.422 1.226 -7.102 1 67.12 123 THR B N 1
ATOM 1949 C CA . THR B 1 123 ? 11.75 2.643 -7.211 1 67.12 123 THR B CA 1
ATOM 1950 C C . THR B 1 123 ? 12.672 2.896 -8.398 1 67.12 123 THR B C 1
ATOM 1952 O O . THR B 1 123 ? 13.422 2.006 -8.805 1 67.12 123 THR B O 1
#

InterPro domains:
  IPR001304 C-type lectin-like [PF00059] (11-121)
  IPR001304 C-type lectin-like [PS50041] (5-120)
  IPR001304 C-type lectin-like [SM00034] (1-120)
  IPR016186 C-type lectin-like/link domain superfamily [G3DSA:3.10.100.10] (1-123)
  IPR016187 C-type lectin fold [SSF56436] (2-122)
  IPR018378 C-type lectin, conserved site [PS00615] (95-119)
  IPR050111 C-type lectin and snaclec domain-containing protein [PTHR22803] (3-122)

pLDDT: mean 87.02, std 9.72, range [57.84, 98.31]